Protein AF-A0A968IB87-F1 (afdb_monomer_lite)

Foldseek 3Di:
DVVLCVLLVHPVDPQQPAFSAADPVRDGHGPVNPPDDPVNVVVVVVVVPDVVVVCVVVVCVPVPCVVVVPPDDDDDPDDDADPPDQQAHDALQCVPPDPDDDDDDDDPPADDLADFDPDQDVCQQQNDDPLNSRPNPVLSSLLRGNQQTAGPPPRDGQWAAQPPVRDGRDGSSDPVSLVCRVPVDDPDDDPSVSVNVVVVVVVVVVVVVVVVPPPVPPVPPDPPPPPPPPDDDDDDPDPDDDDDDD

Radius of gyration: 28.08 Å; chains: 1; bounding box: 67×53×68 Å

pLDDT: mean 71.79, std 24.58, range [27.8, 96.94]

Sequence (246 aa):
MVVAYALAGTVIKDVYLHPIGQDKEGNDVFLKDIWASLDEVKEHLEAAFDAETYKKLYSEFAEDNPLWNSIPSTVGQVYEWDRDSTYIQEPPFFEDFSMETGSFSDIKGARALAIFGDSVTTDHISPAGPWLRYRGHLDKFSDNMFMGATNAWTGETGKGRNVLTGQTGQSIAQPWNLDVLIQTRLGFGDRNDQQVLLAQLVAHCLGAFRLHRGEDHLARRVPHLVGEYRHALPPLSLNYSPRVGR

Secondary structure (DSSP, 8-state):
-HHHHHHHT-SSS-TTTS-SEE-TTS-EE-HHHH---HHHHHHHHHHH--HHHHHHHHHSTTTS-HHHHTS----SSS----TT-SSB---GGGTT--SSPPPP----S---S--B-S---HHHHS--GGGGGGTB-HHHHHTTTTTTPBBTTT--BSEEE-TTT--EEEETT-HHHHHHHHHTTS---SSHHHHHHHHHHHHHHHHHHHHTT--TTSTTS-TTSSSSTTS---------------

Structure (mmCIF, N/CA/C/O backbone):
data_AF-A0A968IB87-F1
#
_entry.id   AF-A0A968IB87-F1
#
loop_
_atom_site.group_PDB
_atom_site.id
_atom_site.type_symbol
_atom_site.label_atom_id
_atom_site.label_alt_id
_atom_site.label_comp_id
_atom_site.label_asym_id
_atom_site.label_entity_id
_atom_site.label_seq_id
_atom_site.pdbx_PDB_ins_code
_atom_site.Cartn_x
_atom_site.Cartn_y
_atom_site.Cartn_z
_atom_site.occupancy
_atom_site.B_iso_or_equiv
_atom_site.auth_seq_id
_atom_site.auth_comp_id
_atom_site.auth_asym_id
_atom_site.auth_atom_id
_atom_site.pdbx_PDB_model_num
ATOM 1 N N . MET A 1 1 ? -16.137 4.107 14.798 1.00 90.75 1 MET A N 1
ATOM 2 C CA . MET A 1 1 ? -17.047 3.850 13.655 1.00 90.75 1 MET A CA 1
ATOM 3 C C . MET A 1 1 ? -16.936 2.452 13.056 1.00 90.75 1 MET A C 1
ATOM 5 O O . MET A 1 1 ? -17.984 1.869 12.823 1.00 90.75 1 MET A O 1
ATOM 9 N N . VAL A 1 2 ? -15.741 1.884 12.833 1.00 95.25 2 VAL A N 1
ATOM 10 C CA . VAL A 1 2 ? -15.588 0.528 12.246 1.00 95.25 2 VAL A CA 1
ATOM 11 C C . VAL A 1 2 ? -16.402 -0.535 12.997 1.00 95.25 2 VAL A C 1
ATOM 13 O O . VAL A 1 2 ? -17.218 -1.218 12.390 1.00 95.25 2 VAL A O 1
ATOM 16 N N . VAL A 1 3 ? -16.244 -0.615 14.323 1.00 94.44 3 VAL A N 1
ATOM 17 C CA . VAL A 1 3 ? -16.965 -1.589 15.164 1.00 94.44 3 VAL A CA 1
ATOM 18 C C . VAL A 1 3 ? -18.483 -1.406 15.077 1.00 94.44 3 VAL A C 1
ATOM 20 O O . VAL A 1 3 ? -19.202 -2.380 14.903 1.00 94.44 3 VAL A O 1
ATOM 23 N N . ALA A 1 4 ? -18.978 -0.166 15.120 1.00 93.69 4 ALA A N 1
ATOM 24 C CA . ALA A 1 4 ? -20.412 0.120 15.050 1.00 93.69 4 ALA A CA 1
ATOM 25 C C . ALA A 1 4 ? -21.053 -0.380 13.743 1.00 93.69 4 ALA A C 1
ATOM 27 O O . ALA A 1 4 ? -22.093 -1.031 13.778 1.00 93.69 4 ALA A O 1
ATOM 28 N N . TYR A 1 5 ? -20.417 -0.132 12.594 1.00 95.19 5 TYR A N 1
ATOM 29 C CA . TYR A 1 5 ? -20.922 -0.621 11.306 1.00 95.19 5 TYR A CA 1
ATOM 30 C C . TYR A 1 5 ? -20.736 -2.131 11.119 1.00 95.19 5 TYR A C 1
ATOM 32 O O . TYR A 1 5 ? -21.554 -2.762 10.454 1.00 95.19 5 TYR A O 1
ATOM 40 N N . ALA A 1 6 ? -19.709 -2.726 11.735 1.00 95.25 6 ALA A N 1
ATOM 41 C CA . ALA A 1 6 ? -19.554 -4.177 11.778 1.00 95.25 6 ALA A CA 1
ATOM 42 C C . ALA A 1 6 ? -20.687 -4.839 12.581 1.00 95.25 6 ALA A C 1
ATOM 44 O O . ALA A 1 6 ? -21.261 -5.820 12.119 1.00 95.25 6 ALA A O 1
ATOM 45 N N . LEU A 1 7 ? -21.059 -4.262 13.730 1.00 93.94 7 LEU A N 1
ATOM 46 C CA . LEU A 1 7 ? -22.203 -4.709 14.531 1.00 93.94 7 LEU A CA 1
ATOM 47 C C . LEU A 1 7 ? -23.531 -4.523 13.787 1.00 93.94 7 LEU A C 1
ATOM 49 O O . LEU A 1 7 ? -24.375 -5.410 13.817 1.00 93.94 7 LEU A O 1
ATOM 53 N N . ALA A 1 8 ? -23.698 -3.405 13.075 1.00 93.75 8 ALA A N 1
ATOM 54 C CA . ALA A 1 8 ? -24.881 -3.168 12.248 1.00 93.75 8 ALA A CA 1
ATOM 55 C C . ALA A 1 8 ? -24.979 -4.133 11.050 1.00 93.75 8 ALA A C 1
ATOM 57 O O . ALA A 1 8 ? -26.056 -4.278 10.472 1.00 93.75 8 ALA A O 1
ATOM 58 N N . GLY A 1 9 ? -23.860 -4.743 10.635 1.00 94.81 9 GLY A N 1
ATOM 59 C CA . GLY A 1 9 ? -23.774 -5.648 9.486 1.00 94.81 9 GLY A CA 1
ATOM 60 C C . GLY A 1 9 ? -23.973 -4.972 8.124 1.00 94.81 9 GLY A C 1
ATOM 61 O O . GLY A 1 9 ? -24.062 -5.648 7.102 1.00 94.81 9 GLY A O 1
ATOM 62 N N . THR A 1 10 ? -24.071 -3.642 8.084 1.00 93.88 10 THR A N 1
ATOM 63 C CA . THR A 1 10 ? -24.302 -2.868 6.862 1.00 93.88 10 THR A CA 1
ATOM 64 C C . THR A 1 10 ? -23.887 -1.416 7.051 1.00 93.88 10 THR A C 1
ATOM 66 O O . THR A 1 10 ? -24.057 -0.855 8.128 1.00 93.88 10 THR A O 1
ATOM 69 N N . VAL A 1 11 ? -23.392 -0.791 5.982 1.00 94.44 11 VAL A N 1
ATOM 70 C CA . VAL A 1 11 ? -23.059 0.645 5.932 1.00 94.44 11 VAL A CA 1
ATOM 71 C C . VAL A 1 11 ? -24.214 1.518 5.435 1.00 94.44 11 VAL A C 1
ATOM 73 O O . VAL A 1 11 ? -24.120 2.737 5.468 1.00 94.44 11 VAL A O 1
ATOM 76 N N . ILE A 1 12 ? -25.301 0.905 4.953 1.00 95.62 12 ILE A N 1
ATOM 77 C CA . ILE A 1 12 ? -26.467 1.621 4.403 1.00 95.62 12 ILE A CA 1
ATOM 78 C C . ILE A 1 12 ? -27.346 2.179 5.530 1.00 95.62 12 ILE A C 1
ATOM 80 O O . ILE A 1 12 ? -28.072 3.154 5.351 1.00 95.62 12 ILE A O 1
ATOM 84 N N . LYS A 1 13 ? -27.300 1.541 6.699 1.00 92.12 13 LYS A N 1
ATOM 85 C CA . LYS A 1 13 ? -28.117 1.898 7.852 1.00 92.12 13 LYS A CA 1
ATOM 86 C C . LYS A 1 13 ? -27.587 3.163 8.514 1.00 92.12 13 LYS A C 1
ATOM 88 O O . LYS A 1 13 ? -26.417 3.223 8.882 1.00 92.12 13 LYS A O 1
ATOM 93 N N . ASP A 1 14 ? -28.474 4.125 8.744 1.00 94.81 14 ASP A N 1
ATOM 94 C CA . ASP A 1 14 ? -28.167 5.260 9.609 1.00 94.81 14 ASP A CA 1
ATOM 95 C C . ASP A 1 14 ? -28.145 4.797 11.073 1.00 94.81 14 ASP A C 1
ATOM 97 O O . ASP A 1 14 ? -29.192 4.611 11.700 1.00 94.81 14 ASP A O 1
ATOM 101 N N . VAL A 1 15 ? -26.934 4.587 11.590 1.00 94.44 15 VAL A N 1
ATOM 102 C CA . VAL A 1 15 ? -26.660 4.116 12.956 1.00 94.44 15 VAL A CA 1
ATOM 103 C C . VAL A 1 15 ? -26.943 5.159 14.042 1.00 94.44 15 VAL A C 1
ATOM 105 O O . VAL A 1 15 ? -26.962 4.808 15.219 1.00 94.44 15 VAL A O 1
ATOM 108 N N . TYR A 1 16 ? -27.172 6.427 13.682 1.00 93.62 16 TYR A N 1
ATOM 109 C CA . TYR A 1 16 ? -27.580 7.455 14.644 1.00 93.62 16 TYR A CA 1
ATOM 110 C C . TYR A 1 16 ? -29.080 7.405 14.925 1.00 93.62 16 TYR A C 1
ATOM 112 O O . TYR A 1 16 ? -29.504 7.683 16.047 1.00 93.62 16 TYR A O 1
ATOM 120 N N . LEU A 1 17 ? -29.876 7.054 13.912 1.00 95.06 17 LEU A N 1
ATOM 121 C CA . LEU A 1 17 ? -31.337 7.058 13.993 1.00 95.06 17 LEU A CA 1
ATOM 122 C C . LEU A 1 17 ? -31.941 5.675 14.256 1.00 95.06 17 LEU A C 1
ATOM 124 O O . LEU A 1 17 ? -33.041 5.593 14.796 1.00 95.06 17 LEU A O 1
ATOM 128 N N . HIS A 1 18 ? -31.244 4.599 13.888 1.00 95.44 18 HIS A N 1
ATOM 129 C CA . HIS A 1 18 ? -31.758 3.232 13.990 1.00 95.44 18 HIS A CA 1
ATOM 130 C C . HIS A 1 18 ? -30.932 2.387 14.969 1.00 95.44 18 HIS A C 1
ATOM 132 O O . HIS A 1 18 ? -29.712 2.562 15.044 1.00 95.44 18 HIS A O 1
ATOM 138 N N . PRO A 1 19 ? -31.558 1.423 15.671 1.00 96.00 19 PRO A N 1
ATOM 139 C CA . PRO A 1 19 ? -30.852 0.563 16.615 1.00 96.00 19 PRO A CA 1
ATOM 140 C C . PRO A 1 19 ? -29.839 -0.310 15.883 1.00 96.00 19 PRO A C 1
ATOM 142 O O . PRO A 1 19 ? -30.155 -0.860 14.836 1.00 96.00 19 PRO A O 1
ATOM 145 N N . ILE A 1 20 ? -28.625 -0.453 16.400 1.00 95.50 20 ILE A N 1
ATOM 146 C CA . ILE A 1 20 ? -27.548 -1.250 15.795 1.00 95.50 20 ILE A CA 1
ATOM 147 C C . ILE A 1 20 ? -27.827 -2.747 15.948 1.00 95.50 20 ILE A C 1
ATOM 149 O O . ILE A 1 20 ? -27.540 -3.513 15.031 1.00 95.50 20 ILE A O 1
ATOM 153 N N . GLY A 1 21 ? -28.447 -3.145 17.055 1.00 93.94 21 GLY A N 1
ATOM 154 C CA . GLY A 1 21 ? -28.845 -4.517 17.339 1.00 93.94 21 GLY A CA 1
ATOM 155 C C . GLY A 1 21 ? -29.798 -4.570 18.526 1.00 93.94 21 GLY A C 1
ATOM 156 O O . GLY A 1 21 ? -30.303 -3.534 18.959 1.00 93.94 21 GLY A O 1
ATOM 157 N N . GLN A 1 22 ? -30.022 -5.773 19.043 1.00 95.88 22 GLN A N 1
ATOM 158 C CA . GLN A 1 22 ? -30.788 -5.992 20.266 1.00 95.88 22 GLN A CA 1
ATOM 159 C C . GLN A 1 22 ? -29.896 -6.600 21.344 1.00 95.88 22 GLN A C 1
ATOM 161 O O . GLN A 1 22 ? -28.957 -7.341 21.036 1.00 95.88 22 GLN A O 1
ATOM 166 N N . ASP A 1 23 ? -30.174 -6.266 22.600 1.00 94.75 23 ASP A N 1
ATOM 167 C CA . ASP A 1 23 ? -29.536 -6.913 23.740 1.00 94.75 23 ASP A CA 1
ATOM 168 C C . ASP A 1 23 ? -30.088 -8.337 23.966 1.00 94.75 23 ASP A C 1
ATOM 170 O O . ASP A 1 23 ? -30.887 -8.868 23.191 1.00 94.75 23 ASP A O 1
ATOM 174 N N . LYS A 1 24 ? -29.642 -8.991 25.043 1.00 95.56 24 LYS A N 1
ATOM 175 C CA . LYS A 1 24 ? -30.073 -10.359 25.383 1.00 95.56 24 LYS A CA 1
ATOM 176 C C . LYS A 1 24 ? -31.544 -10.456 25.796 1.00 95.56 24 LYS A C 1
ATOM 178 O O . LYS A 1 24 ? -32.085 -11.557 25.827 1.00 95.56 24 LYS A O 1
ATOM 183 N N . GLU A 1 25 ? -32.158 -9.336 26.147 1.00 95.50 25 GLU A N 1
ATOM 184 C CA . GLU A 1 25 ? -33.538 -9.228 26.615 1.00 95.50 25 GLU A CA 1
ATOM 185 C C . GLU A 1 25 ? -34.480 -8.797 25.477 1.00 95.50 25 GLU A C 1
ATOM 187 O O . GLU A 1 25 ? -35.699 -8.823 25.640 1.00 95.50 25 GLU A O 1
ATOM 192 N N . GLY A 1 26 ? -33.924 -8.483 24.301 1.00 95.56 26 GLY A N 1
ATOM 193 C CA . GLY A 1 26 ? -34.653 -8.064 23.108 1.00 95.56 26 GLY A CA 1
ATOM 194 C C . GLY A 1 26 ? -34.854 -6.553 23.007 1.00 95.56 26 GLY A C 1
ATOM 195 O O . GLY A 1 26 ? -35.595 -6.111 22.129 1.00 95.56 26 GLY A O 1
ATOM 196 N N . ASN A 1 27 ? -34.219 -5.754 23.871 1.00 96.62 27 ASN A N 1
ATOM 197 C CA . ASN A 1 27 ? -34.313 -4.300 23.797 1.00 96.62 27 ASN A CA 1
ATOM 198 C C . ASN A 1 27 ? -33.418 -3.762 22.680 1.00 96.62 27 ASN A C 1
ATOM 200 O O . ASN A 1 27 ? -32.297 -4.230 22.473 1.00 96.62 27 ASN A O 1
ATOM 204 N N . ASP A 1 28 ? -33.907 -2.739 21.987 1.00 96.94 28 ASP A N 1
ATOM 205 C CA . ASP A 1 28 ? -33.178 -2.051 20.928 1.00 96.94 28 ASP A CA 1
ATOM 206 C C . ASP A 1 28 ? -31.988 -1.256 21.493 1.00 96.94 28 ASP A C 1
ATOM 208 O O . ASP A 1 28 ? -32.157 -0.398 22.359 1.00 96.94 28 ASP A O 1
ATOM 212 N N . VAL A 1 29 ? -30.789 -1.507 20.959 1.00 96.38 29 VAL A N 1
ATOM 213 C CA . VAL A 1 29 ? -29.538 -0.835 21.347 1.00 96.38 29 VAL A CA 1
ATOM 214 C C . VAL A 1 29 ? -29.092 0.109 20.237 1.00 96.38 29 VAL A C 1
ATOM 216 O O . VAL A 1 29 ? -28.854 -0.315 19.105 1.00 96.38 29 VAL A O 1
ATOM 219 N N . PHE A 1 30 ? -28.928 1.389 20.550 1.00 96.75 30 PHE A N 1
ATOM 220 C CA . PHE A 1 30 ? -28.506 2.440 19.624 1.00 96.75 30 PHE A CA 1
ATOM 221 C C . PHE A 1 30 ? -27.018 2.767 19.773 1.00 96.75 30 PHE A C 1
ATOM 223 O O . PHE A 1 30 ? -26.387 2.454 20.779 1.00 96.75 30 PHE A O 1
ATOM 230 N N . LEU A 1 31 ? -26.446 3.471 18.784 1.00 96.44 31 LEU A N 1
ATOM 231 C CA . LEU A 1 31 ? -25.042 3.904 18.838 1.00 96.44 31 LEU A CA 1
ATOM 232 C C . LEU A 1 31 ? -24.724 4.681 20.114 1.00 96.44 31 LEU A C 1
ATOM 234 O O . LEU A 1 31 ? -23.712 4.421 20.752 1.00 96.44 31 LEU A O 1
ATOM 238 N N . LYS A 1 32 ? -25.602 5.615 20.486 1.00 94.44 32 LYS A N 1
ATOM 239 C CA . LYS A 1 32 ? -25.450 6.462 21.675 1.00 94.44 32 LYS A CA 1
ATOM 240 C C . LYS A 1 32 ? -25.371 5.665 22.982 1.00 94.44 32 LYS A C 1
ATOM 242 O O . LYS A 1 32 ? -24.791 6.167 23.932 1.00 94.44 32 LYS A O 1
ATOM 247 N N . ASP A 1 33 ? -25.934 4.456 23.018 1.00 94.44 33 ASP A N 1
ATOM 248 C CA . ASP A 1 33 ? -25.983 3.633 24.230 1.00 94.44 33 ASP A CA 1
ATOM 249 C C . ASP A 1 33 ? -24.646 2.915 24.477 1.00 94.44 33 ASP A C 1
ATOM 251 O O . ASP A 1 33 ? -24.355 2.510 25.595 1.00 94.44 33 ASP A O 1
ATOM 255 N N . ILE A 1 34 ? -23.820 2.766 23.433 1.00 93.38 34 ILE A N 1
ATOM 256 C CA . ILE A 1 34 ? -22.532 2.052 23.475 1.00 93.38 34 ILE A CA 1
ATOM 257 C C . ILE A 1 34 ? -21.338 2.936 23.096 1.00 93.38 34 ILE A C 1
ATOM 259 O O . ILE A 1 34 ? -20.203 2.462 23.021 1.00 93.38 34 ILE A O 1
ATOM 263 N N . TRP A 1 35 ? -21.579 4.208 22.781 1.00 95.25 35 TRP A N 1
ATOM 264 C CA . TRP A 1 35 ? -20.527 5.130 22.386 1.00 95.25 35 TRP A CA 1
ATOM 265 C C . TRP A 1 35 ? -19.878 5.738 23.621 1.00 95.25 35 TRP A C 1
ATOM 267 O O . TRP A 1 35 ? -20.471 6.594 24.274 1.00 95.25 35 TRP A O 1
ATOM 277 N N . ALA A 1 36 ? -18.646 5.320 23.903 1.00 93.75 36 ALA A N 1
ATOM 278 C CA . ALA A 1 36 ? -17.879 5.861 25.014 1.00 93.75 36 ALA A CA 1
ATOM 279 C C . ALA A 1 36 ? -17.711 7.383 24.883 1.00 93.75 36 ALA A C 1
ATOM 281 O O . ALA A 1 36 ? -17.369 7.916 23.818 1.00 93.75 36 ALA A O 1
ATOM 282 N N . SER A 1 37 ? -17.937 8.081 25.988 1.00 94.62 37 SER A N 1
ATOM 283 C CA . SER A 1 37 ? -17.642 9.501 26.119 1.00 94.62 37 SER A CA 1
ATOM 284 C C . SER A 1 37 ? -16.130 9.746 26.150 1.00 94.62 37 SER A C 1
ATOM 286 O O . SER A 1 37 ? -15.329 8.860 26.447 1.00 94.62 37 SER A O 1
ATOM 288 N N . LEU A 1 38 ? -15.713 10.982 25.861 1.00 94.25 38 LEU A N 1
ATOM 289 C CA . LEU A 1 38 ? -14.295 11.344 25.938 1.00 94.25 38 LEU A CA 1
ATOM 290 C C . LEU A 1 38 ? -13.729 11.212 27.356 1.00 94.25 38 LEU A C 1
ATOM 292 O O . LEU A 1 38 ? -12.535 10.969 27.494 1.00 94.25 38 LEU A O 1
ATOM 296 N N . ASP A 1 39 ? -14.554 11.385 28.386 1.00 94.44 39 ASP A N 1
ATOM 297 C CA . ASP A 1 39 ? -14.098 11.310 29.772 1.00 94.44 39 ASP A CA 1
ATOM 298 C C . ASP A 1 39 ? -13.937 9.854 30.230 1.00 94.44 39 ASP A C 1
ATOM 300 O O . ASP A 1 39 ? -12.894 9.533 30.791 1.00 94.44 39 ASP A O 1
ATOM 304 N N . GLU A 1 40 ? -14.852 8.949 29.855 1.00 92.62 40 GLU A N 1
ATOM 305 C CA . GLU A 1 40 ? -14.667 7.496 30.046 1.00 92.62 40 GLU A CA 1
ATOM 306 C C . GLU A 1 40 ? -13.411 6.992 29.320 1.00 92.62 40 GLU A C 1
ATOM 308 O O . GLU A 1 40 ? -12.630 6.214 29.867 1.00 92.62 40 GLU A O 1
ATOM 313 N N . VAL A 1 41 ? -13.166 7.469 28.090 1.00 94.00 41 VAL A N 1
ATOM 314 C CA . VAL A 1 41 ? -11.946 7.114 27.350 1.00 94.00 41 VAL A CA 1
ATOM 315 C C . VAL A 1 41 ? -10.698 7.588 28.095 1.00 94.00 41 VAL A C 1
ATOM 317 O O . VAL A 1 41 ? -9.747 6.820 28.197 1.00 94.00 41 VAL A O 1
ATOM 320 N N . LYS A 1 42 ? -10.678 8.820 28.620 1.00 91.00 42 LYS A N 1
ATOM 321 C CA . LYS A 1 42 ? -9.521 9.355 29.362 1.00 91.00 42 LYS A CA 1
ATOM 322 C C . LYS A 1 42 ? -9.263 8.600 30.660 1.00 91.00 42 LYS A C 1
ATOM 324 O O . LYS A 1 42 ? -8.112 8.276 30.926 1.00 91.00 42 LYS A O 1
ATOM 329 N N . GLU A 1 43 ? -10.309 8.308 31.429 1.00 91.12 43 GLU A N 1
ATOM 330 C CA . GLU A 1 43 ? -10.199 7.560 32.685 1.00 91.12 43 GLU A CA 1
ATOM 331 C C . GLU A 1 43 ? -9.542 6.192 32.452 1.00 91.12 43 GLU A C 1
ATOM 333 O O . GLU A 1 43 ? -8.621 5.797 33.165 1.00 91.12 43 GLU A O 1
ATOM 338 N N . HIS A 1 44 ? -9.940 5.494 31.387 1.00 90.75 44 HIS A N 1
ATOM 339 C CA . HIS A 1 44 ? -9.331 4.215 31.028 1.00 90.75 44 HIS A CA 1
ATOM 340 C C . HIS A 1 44 ? -7.949 4.344 30.378 1.00 90.75 44 HIS A C 1
ATOM 342 O O . HIS A 1 44 ? -7.143 3.417 30.468 1.00 90.75 44 HIS A O 1
ATOM 348 N N . LEU A 1 45 ? -7.648 5.475 29.739 1.00 89.06 45 LEU A N 1
ATOM 349 C CA . LEU A 1 45 ? -6.355 5.719 29.105 1.00 89.06 45 LEU A CA 1
ATOM 350 C C . LEU A 1 45 ? -5.221 5.799 30.138 1.00 89.06 45 LEU A C 1
ATOM 352 O O . LEU A 1 45 ? -4.136 5.279 29.888 1.00 89.06 45 LEU A O 1
ATOM 356 N N . GLU A 1 46 ? -5.473 6.390 31.309 1.00 82.94 46 GLU A N 1
ATOM 357 C CA . GLU A 1 46 ? -4.495 6.439 32.406 1.00 82.94 46 GLU A CA 1
ATOM 358 C C . GLU A 1 46 ? -4.122 5.035 32.899 1.00 82.94 46 GLU A C 1
ATOM 360 O O . GLU A 1 46 ? -2.947 4.752 33.125 1.00 82.94 46 GLU A O 1
ATOM 365 N N . ALA A 1 47 ? -5.098 4.125 32.976 1.00 81.75 47 ALA A N 1
ATOM 366 C CA . ALA A 1 47 ? -4.859 2.722 33.315 1.00 81.75 47 ALA A CA 1
ATOM 367 C C . ALA A 1 47 ? -4.152 1.935 32.193 1.00 81.75 47 ALA A C 1
ATOM 369 O O . ALA A 1 47 ? -3.542 0.900 32.459 1.00 81.75 47 ALA A O 1
ATOM 370 N N . ALA A 1 48 ? -4.232 2.403 30.944 1.00 83.69 48 ALA A N 1
ATOM 371 C CA . ALA A 1 48 ? -3.597 1.769 29.791 1.00 83.69 48 ALA A CA 1
ATOM 372 C C . ALA A 1 48 ? -2.137 2.214 29.572 1.00 83.69 48 ALA A C 1
ATOM 374 O O . ALA A 1 48 ? -1.384 1.516 28.890 1.00 83.69 48 ALA A O 1
ATOM 375 N N . PHE A 1 49 ? -1.711 3.347 30.141 1.00 83.75 49 PHE A N 1
ATOM 376 C CA . PHE A 1 49 ? -0.347 3.869 30.011 1.00 83.75 49 PHE A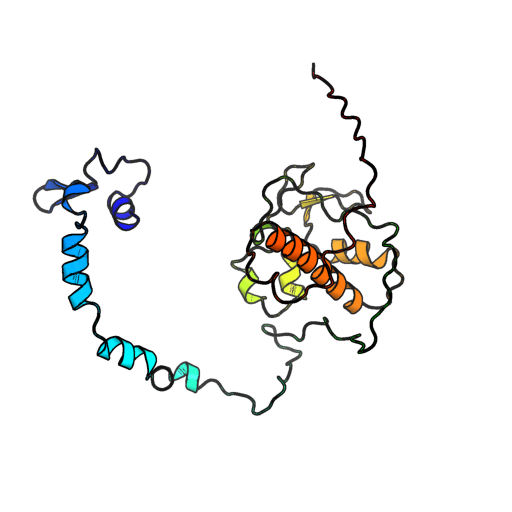 CA 1
ATOM 377 C C . PHE A 1 49 ? 0.581 3.400 31.137 1.00 83.75 49 PHE A C 1
ATOM 379 O O . PHE A 1 49 ? 1.108 4.195 31.915 1.00 83.75 49 PHE A O 1
ATOM 386 N N . ASP A 1 50 ? 0.840 2.096 31.190 1.00 87.06 50 ASP A N 1
ATOM 387 C CA . ASP A 1 50 ? 1.871 1.541 32.067 1.00 87.06 50 ASP A CA 1
ATOM 388 C C . ASP A 1 50 ? 3.259 1.612 31.412 1.00 87.06 50 ASP A C 1
ATOM 390 O O . ASP A 1 50 ? 3.580 0.853 30.494 1.00 87.06 50 ASP A O 1
ATOM 394 N N . ALA A 1 51 ? 4.106 2.520 31.899 1.00 89.19 51 ALA A N 1
ATOM 395 C CA . ALA A 1 51 ? 5.455 2.725 31.376 1.00 89.19 51 ALA A CA 1
ATOM 396 C C . ALA A 1 51 ? 6.328 1.457 31.430 1.00 89.19 51 ALA A C 1
ATOM 398 O O . ALA A 1 51 ? 7.186 1.280 30.562 1.00 89.19 51 ALA A O 1
ATOM 399 N N . GLU A 1 52 ? 6.122 0.576 32.413 1.00 89.00 52 GLU A N 1
ATOM 400 C CA . GLU A 1 52 ? 6.887 -0.670 32.527 1.00 89.00 52 GLU A CA 1
ATOM 401 C C . GLU A 1 52 ? 6.517 -1.662 31.418 1.00 89.00 52 GLU A C 1
ATOM 403 O O . GLU A 1 52 ? 7.408 -2.256 30.811 1.00 89.00 52 GLU A O 1
ATOM 408 N N . THR A 1 53 ? 5.236 -1.759 31.050 1.00 86.69 53 THR A N 1
ATOM 409 C CA . THR A 1 53 ? 4.782 -2.530 29.883 1.00 86.69 53 THR A CA 1
ATOM 410 C C . THR A 1 53 ? 5.448 -2.050 28.593 1.00 86.69 53 THR A C 1
ATOM 412 O O . THR A 1 53 ? 5.946 -2.870 27.820 1.00 86.69 53 THR A O 1
ATOM 415 N N . TYR A 1 54 ? 5.531 -0.734 28.364 1.00 87.81 54 TYR A N 1
ATOM 416 C CA . TYR A 1 54 ? 6.252 -0.203 27.201 1.00 87.81 54 TYR A CA 1
ATOM 417 C C . TYR A 1 54 ? 7.736 -0.561 27.251 1.00 87.81 54 TYR A C 1
ATOM 419 O O . TYR A 1 54 ? 8.267 -1.076 26.271 1.00 87.81 54 TYR A O 1
ATOM 427 N N . LYS A 1 55 ? 8.413 -0.330 28.384 1.00 88.75 55 LYS A N 1
ATOM 428 C CA . LYS A 1 55 ? 9.834 -0.681 28.516 1.00 88.75 55 LYS A CA 1
ATOM 429 C C . LYS A 1 55 ? 10.066 -2.147 28.186 1.00 88.75 55 LYS A C 1
ATOM 431 O O . LYS A 1 55 ? 10.903 -2.411 27.336 1.00 88.75 55 LYS A O 1
ATOM 436 N N . LYS A 1 56 ? 9.276 -3.055 28.765 1.00 86.50 56 LYS A N 1
ATOM 437 C CA . LYS A 1 56 ? 9.364 -4.494 28.511 1.00 86.50 56 LYS A CA 1
ATOM 438 C C . LYS A 1 56 ? 9.225 -4.830 27.022 1.00 86.50 56 LYS A C 1
ATOM 440 O O . LYS A 1 56 ? 10.104 -5.469 26.452 1.00 86.50 56 LYS A O 1
ATOM 445 N N . LEU A 1 57 ? 8.155 -4.352 26.378 1.00 84.62 57 LEU A N 1
ATOM 446 C CA . LEU A 1 57 ? 7.875 -4.640 24.964 1.00 84.62 57 LEU A CA 1
ATOM 447 C C . LEU A 1 57 ? 8.965 -4.117 24.013 1.00 84.62 57 LEU A C 1
ATOM 449 O O . LEU A 1 57 ? 9.168 -4.692 22.946 1.00 84.62 57 LEU A O 1
ATOM 453 N N . TYR A 1 58 ? 9.657 -3.036 24.382 1.00 83.38 58 TYR A N 1
ATOM 454 C CA . TYR A 1 58 ? 10.706 -2.432 23.558 1.00 83.38 58 TYR A CA 1
ATOM 455 C C . TYR A 1 58 ? 12.137 -2.839 23.959 1.00 83.38 58 TYR A C 1
ATOM 457 O O . TYR A 1 58 ? 13.045 -2.654 23.149 1.00 83.38 58 TYR A O 1
ATOM 465 N N . SER A 1 59 ? 12.368 -3.395 25.155 1.00 82.25 59 SER A N 1
ATOM 466 C CA . SER A 1 59 ? 13.695 -3.853 25.600 1.00 82.25 59 SER A CA 1
ATOM 467 C C . SER A 1 59 ? 14.020 -5.284 25.173 1.00 82.25 59 SER A C 1
ATOM 469 O O . SER A 1 59 ? 15.175 -5.575 24.881 1.00 82.25 59 SER A O 1
ATOM 471 N N . GLU A 1 60 ? 13.022 -6.169 25.108 1.00 68.88 60 GLU A N 1
ATOM 472 C CA . GLU A 1 60 ? 13.212 -7.620 24.908 1.00 68.88 60 GLU A CA 1
ATOM 473 C C . GLU A 1 60 ? 13.084 -8.061 23.432 1.00 68.88 60 GLU A C 1
ATOM 475 O O . GLU A 1 60 ? 13.028 -9.250 23.128 1.00 68.88 60 GLU A O 1
ATOM 480 N N . PHE A 1 61 ? 13.093 -7.119 22.477 1.00 66.62 61 PHE A N 1
ATOM 481 C CA . PHE A 1 61 ? 12.836 -7.396 21.051 1.00 66.62 61 PHE A CA 1
ATOM 482 C C . PHE A 1 61 ? 13.764 -8.460 20.438 1.00 66.62 61 PHE A C 1
ATOM 484 O O . PHE A 1 61 ? 13.353 -9.212 19.554 1.00 66.62 61 PHE A O 1
ATOM 491 N N . ALA A 1 62 ? 15.020 -8.513 20.891 1.00 63.97 62 ALA A N 1
ATOM 492 C CA . ALA A 1 62 ? 16.003 -9.465 20.390 1.00 63.97 62 ALA A CA 1
ATOM 493 C C . ALA A 1 62 ? 15.905 -10.841 21.061 1.00 63.97 62 ALA A C 1
ATOM 495 O O . ALA A 1 62 ? 16.285 -11.820 20.441 1.00 63.97 62 ALA A O 1
ATOM 496 N N . GLU A 1 63 ? 15.412 -10.958 22.294 1.00 68.94 63 GLU A N 1
ATOM 497 C CA . GLU A 1 63 ? 15.387 -12.242 23.016 1.00 68.94 63 GLU A CA 1
ATOM 498 C C . GLU A 1 63 ? 14.095 -13.028 22.736 1.00 68.94 63 GLU A C 1
ATOM 500 O O . GLU A 1 63 ? 14.129 -14.255 22.623 1.00 68.94 63 GLU A O 1
ATOM 505 N N . ASP A 1 64 ? 12.989 -12.325 22.477 1.00 70.69 64 ASP A N 1
ATOM 506 C CA . ASP A 1 64 ? 11.653 -12.910 22.295 1.00 70.69 64 ASP A CA 1
ATOM 507 C C . ASP A 1 64 ? 11.328 -13.373 20.861 1.00 70.69 64 ASP A C 1
ATOM 509 O O . ASP A 1 64 ? 10.198 -13.773 20.564 1.00 70.69 64 ASP A O 1
ATOM 513 N N . ASN A 1 65 ? 12.306 -13.367 19.947 1.00 82.00 65 ASN A N 1
ATOM 514 C CA . ASN A 1 65 ? 12.106 -13.825 18.569 1.00 82.00 65 ASN A CA 1
ATOM 515 C C . ASN A 1 65 ? 13.107 -14.917 18.143 1.00 82.00 65 ASN A C 1
ATOM 517 O O . ASN A 1 65 ? 14.008 -14.670 17.334 1.00 82.00 65 ASN A O 1
ATOM 521 N N . PRO A 1 66 ? 12.944 -16.160 18.639 1.00 84.81 66 PRO A N 1
ATOM 522 C CA . PRO A 1 66 ? 13.871 -17.253 18.354 1.00 84.81 66 PRO A CA 1
ATOM 523 C C . PRO A 1 66 ? 13.947 -17.599 16.863 1.00 84.81 66 PRO A C 1
ATOM 525 O O . PRO A 1 66 ? 15.010 -17.984 16.384 1.00 84.81 66 PRO A O 1
ATOM 528 N N . LEU A 1 67 ? 12.855 -17.417 16.109 1.00 87.56 67 LEU A N 1
ATOM 529 C CA . LEU A 1 67 ? 12.863 -17.622 14.660 1.00 87.56 67 LEU A CA 1
ATOM 530 C C . LEU A 1 67 ? 13.730 -16.580 13.954 1.00 87.56 67 LEU A C 1
ATOM 532 O O . LEU A 1 67 ? 14.563 -16.959 13.137 1.00 87.56 67 LEU A O 1
ATOM 536 N N . TRP A 1 68 ? 13.583 -15.298 14.294 1.00 85.12 68 TRP A N 1
ATOM 537 C CA . TRP A 1 68 ? 14.421 -14.230 13.746 1.00 85.12 68 TRP A CA 1
ATOM 538 C C . TRP A 1 68 ? 15.900 -14.435 14.079 1.00 85.12 68 TRP A C 1
ATOM 540 O O . TRP A 1 68 ? 16.747 -14.351 13.194 1.00 85.12 68 TRP A O 1
ATOM 550 N N . ASN A 1 69 ? 16.202 -14.800 15.327 1.00 83.88 69 ASN A N 1
ATOM 551 C CA . ASN A 1 69 ? 17.571 -15.058 15.782 1.00 83.88 69 ASN A CA 1
ATOM 552 C C . ASN A 1 69 ? 18.215 -16.282 15.124 1.00 83.88 69 ASN A C 1
ATOM 554 O O . ASN A 1 69 ? 19.437 -16.377 15.064 1.00 83.88 69 ASN A O 1
ATOM 558 N N . SER A 1 70 ? 17.401 -17.230 14.654 1.00 87.94 70 SER A N 1
ATOM 559 C CA . SER A 1 70 ? 17.877 -18.427 13.957 1.00 87.94 70 SER A CA 1
ATOM 560 C C . SER A 1 70 ? 18.199 -18.192 12.480 1.00 87.94 70 SER A C 1
ATOM 562 O O . SER A 1 70 ? 18.768 -19.081 11.846 1.00 87.94 70 SER A O 1
ATOM 564 N N . ILE A 1 71 ? 17.844 -17.027 11.918 1.00 86.06 71 ILE A N 1
ATOM 565 C CA . ILE A 1 71 ? 18.148 -16.703 10.522 1.00 86.06 71 ILE A CA 1
ATOM 566 C C . ILE A 1 71 ? 19.668 -16.529 10.395 1.00 86.06 71 ILE A C 1
ATOM 568 O O . ILE A 1 71 ? 20.229 -15.625 11.018 1.00 86.06 71 ILE A O 1
ATOM 572 N N . PRO A 1 72 ? 20.354 -17.367 9.597 1.00 84.88 72 PRO A N 1
ATOM 573 C CA . PRO A 1 72 ? 21.787 -17.230 9.400 1.00 84.88 72 PRO A CA 1
ATOM 574 C C . PRO A 1 72 ? 22.082 -15.899 8.705 1.00 84.88 72 PRO A C 1
ATOM 576 O O . PRO A 1 72 ? 21.456 -15.562 7.699 1.00 84.88 72 PRO A O 1
ATOM 579 N N . SER A 1 73 ? 23.039 -15.144 9.238 1.00 79.06 73 SER A N 1
ATOM 580 C CA . SER A 1 73 ? 23.515 -13.902 8.635 1.00 79.06 73 SER A CA 1
ATOM 581 C C . SER A 1 73 ? 24.902 -14.096 8.033 1.00 79.06 73 SER A C 1
ATOM 583 O O . SER A 1 73 ? 25.760 -14.784 8.590 1.00 79.06 73 SER A O 1
ATOM 585 N N . THR A 1 74 ? 25.130 -13.481 6.877 1.00 77.94 74 THR A N 1
ATOM 586 C CA . THR A 1 74 ? 26.461 -13.413 6.272 1.00 77.94 74 THR A CA 1
ATOM 587 C C . THR A 1 74 ? 27.277 -12.339 6.989 1.00 77.94 74 THR A C 1
ATOM 589 O O . THR A 1 74 ? 26.776 -11.251 7.276 1.00 77.94 74 THR A O 1
ATOM 592 N N . VAL A 1 75 ? 28.541 -12.632 7.296 1.00 76.81 75 VAL A N 1
ATOM 593 C CA . VAL A 1 75 ? 29.452 -11.675 7.936 1.00 76.81 75 VAL A CA 1
ATOM 594 C C . VAL A 1 75 ? 30.122 -10.841 6.845 1.00 76.81 75 VAL A C 1
ATOM 596 O O . VAL A 1 75 ? 30.859 -11.383 6.030 1.00 76.81 75 VAL A O 1
ATOM 599 N N . GLY A 1 76 ? 29.888 -9.528 6.816 1.00 81.19 76 GLY A N 1
ATOM 600 C CA . GLY A 1 76 ? 30.492 -8.650 5.811 1.00 81.19 76 GLY A CA 1
ATOM 601 C C . GLY A 1 76 ? 29.846 -7.269 5.743 1.00 81.19 76 GLY A C 1
ATOM 602 O O . GLY A 1 76 ? 28.773 -7.044 6.295 1.00 81.19 76 GLY A O 1
ATOM 603 N N . GLN A 1 77 ? 30.520 -6.328 5.077 1.00 85.06 77 GLN A N 1
ATOM 604 C CA . GLN A 1 77 ? 29.978 -4.987 4.799 1.00 85.06 77 GLN A CA 1
ATOM 605 C C . GLN A 1 77 ? 29.218 -4.916 3.468 1.00 85.06 77 GLN A C 1
ATOM 607 O O . GLN A 1 77 ? 28.473 -3.967 3.240 1.00 85.06 77 GLN A O 1
ATOM 612 N N . VAL A 1 78 ? 29.422 -5.904 2.594 1.00 86.94 78 VAL A N 1
ATOM 613 C CA . VAL A 1 78 ? 28.824 -5.986 1.259 1.00 86.94 78 VAL A CA 1
ATOM 614 C C . VAL A 1 78 ? 27.911 -7.204 1.223 1.00 86.94 78 VAL A C 1
ATOM 616 O O . VAL A 1 78 ? 28.275 -8.265 1.726 1.00 86.94 78 VAL A O 1
ATOM 619 N N . TYR A 1 79 ? 26.718 -7.032 0.658 1.00 86.62 79 TYR A N 1
ATOM 620 C CA . TYR A 1 79 ? 25.768 -8.120 0.466 1.00 86.62 79 TYR A CA 1
ATOM 621 C C . TYR A 1 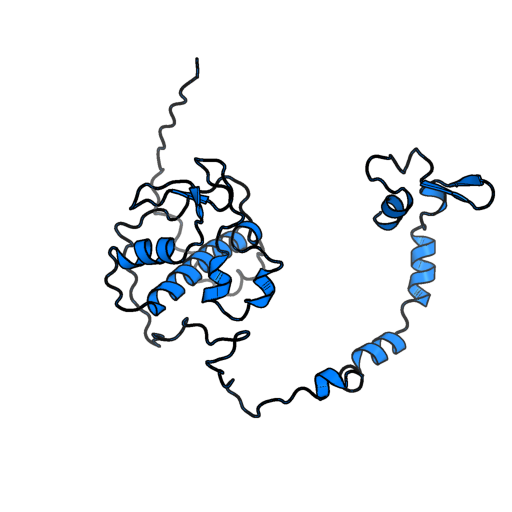79 ? 26.238 -9.029 -0.675 1.00 86.62 79 TYR A C 1
ATOM 623 O O . TYR A 1 79 ? 26.554 -8.548 -1.761 1.00 86.62 79 TYR A O 1
ATOM 631 N N . GLU A 1 80 ? 26.287 -10.336 -0.431 1.00 88.44 80 GLU A N 1
ATOM 632 C CA . GLU A 1 80 ? 26.615 -11.322 -1.461 1.00 88.44 80 GLU A CA 1
ATOM 633 C C . GLU A 1 80 ? 25.359 -11.646 -2.272 1.00 88.44 80 GLU A C 1
ATOM 635 O O . GLU A 1 80 ? 24.445 -12.316 -1.790 1.00 88.44 80 GLU A O 1
ATOM 640 N N . TRP A 1 81 ? 25.298 -11.144 -3.504 1.00 89.25 81 TRP A N 1
ATOM 641 C CA . TRP A 1 81 ? 24.177 -11.406 -4.398 1.00 89.25 81 TRP A CA 1
ATOM 642 C C . TRP A 1 81 ? 24.153 -12.869 -4.849 1.00 89.25 81 TRP A C 1
ATOM 644 O O . TRP A 1 81 ? 25.083 -13.354 -5.495 1.00 89.25 81 TRP A O 1
ATOM 654 N N . ASP A 1 82 ? 23.053 -13.558 -4.562 1.00 89.12 82 ASP A N 1
ATOM 655 C CA . ASP A 1 82 ? 22.758 -14.873 -5.125 1.00 89.12 82 ASP A CA 1
ATOM 656 C C . ASP A 1 82 ? 22.085 -14.709 -6.497 1.00 89.12 82 ASP A C 1
ATOM 658 O O . ASP A 1 82 ? 20.979 -14.179 -6.601 1.00 89.12 82 ASP A O 1
ATOM 662 N N . ARG A 1 83 ? 22.746 -15.179 -7.561 1.00 87.12 83 ARG A N 1
ATOM 663 C CA . ARG A 1 83 ? 22.233 -15.081 -8.938 1.00 87.12 83 ARG A CA 1
ATOM 664 C C . ARG A 1 83 ? 20.976 -15.916 -9.168 1.00 87.12 83 ARG A C 1
ATOM 666 O O . ARG A 1 83 ? 20.157 -15.536 -10.002 1.00 87.12 83 ARG A O 1
ATOM 673 N N . ASP A 1 84 ? 20.794 -16.999 -8.417 1.00 89.81 84 ASP A N 1
ATOM 674 C CA . ASP A 1 84 ? 19.633 -17.885 -8.536 1.00 89.81 84 ASP A CA 1
ATOM 675 C C . ASP A 1 84 ? 18.463 -17.432 -7.641 1.00 89.81 84 ASP A C 1
ATOM 677 O O . ASP A 1 84 ? 17.351 -17.968 -7.724 1.00 89.81 84 ASP A O 1
ATOM 681 N N . SER A 1 85 ? 18.673 -16.402 -6.813 1.00 88.50 85 SER A N 1
ATOM 682 C CA . SER A 1 85 ? 17.662 -15.867 -5.905 1.00 88.50 85 SER A CA 1
ATOM 683 C C . SER A 1 85 ? 16.440 -15.352 -6.661 1.00 88.50 85 SER A C 1
ATOM 685 O O . SER A 1 85 ? 16.480 -14.402 -7.442 1.00 88.50 85 SER A O 1
ATOM 687 N N . THR A 1 86 ? 15.275 -15.919 -6.367 1.00 86.00 86 THR A N 1
ATOM 688 C CA . THR A 1 86 ? 14.013 -15.416 -6.921 1.00 86.00 86 THR A CA 1
ATOM 689 C C . THR A 1 86 ? 13.412 -14.264 -6.111 1.00 86.00 86 THR A C 1
ATOM 691 O O . THR A 1 86 ? 12.334 -13.791 -6.473 1.00 86.00 86 THR A O 1
ATOM 694 N N . TYR A 1 87 ? 14.057 -13.843 -5.015 1.00 84.38 87 TYR A N 1
ATOM 695 C CA . TYR A 1 87 ? 13.504 -12.897 -4.036 1.00 84.38 87 TYR A CA 1
ATOM 696 C C . TYR A 1 87 ? 14.255 -11.559 -3.987 1.00 84.38 87 TYR A C 1
ATOM 698 O O . TYR A 1 87 ? 13.610 -10.514 -3.986 1.00 84.38 87 TYR A O 1
ATOM 706 N N . ILE A 1 88 ? 15.590 -11.592 -3.968 1.00 87.06 88 ILE A N 1
ATOM 707 C CA . ILE A 1 88 ? 16.490 -10.426 -3.963 1.00 87.06 88 ILE A CA 1
ATOM 708 C C . ILE A 1 88 ? 17.481 -10.580 -5.118 1.00 87.06 88 ILE A C 1
ATOM 710 O O . ILE A 1 88 ? 18.173 -11.590 -5.178 1.00 87.06 88 ILE A O 1
ATOM 714 N N . GLN A 1 89 ? 17.542 -9.598 -6.009 1.00 88.31 89 GLN A N 1
ATOM 715 C CA . GLN A 1 89 ? 18.452 -9.534 -7.153 1.00 88.31 89 GLN A CA 1
ATOM 716 C C . GLN A 1 89 ? 19.181 -8.191 -7.160 1.00 88.31 89 GLN A C 1
ATOM 718 O O . GLN A 1 89 ? 18.626 -7.185 -6.706 1.00 88.31 89 GLN A O 1
ATOM 723 N N . GLU A 1 90 ? 20.409 -8.184 -7.677 1.00 89.88 90 GLU A N 1
ATOM 724 C CA . GLU A 1 90 ? 21.177 -6.954 -7.859 1.00 89.88 90 GLU A CA 1
ATOM 725 C C . GLU A 1 90 ? 20.498 -6.092 -8.930 1.00 89.88 90 GLU A C 1
ATOM 727 O O . GLU A 1 90 ? 20.314 -6.558 -10.055 1.00 89.88 90 GLU A O 1
ATOM 732 N N . PRO A 1 91 ? 20.063 -4.862 -8.610 1.00 87.31 91 PRO A N 1
ATOM 733 C CA . PRO A 1 91 ? 19.452 -4.010 -9.612 1.00 87.31 91 PRO A CA 1
ATOM 734 C C . PRO A 1 91 ? 20.530 -3.389 -10.520 1.00 87.31 91 PRO A C 1
ATOM 736 O O . PRO A 1 91 ? 21.557 -2.931 -10.015 1.00 87.31 91 PRO A O 1
ATOM 739 N N . PRO A 1 92 ? 20.275 -3.242 -11.831 1.00 82.56 92 PRO A N 1
ATOM 740 C CA . PRO A 1 92 ? 21.285 -2.822 -12.809 1.00 82.56 92 PRO A CA 1
ATOM 741 C C . PRO A 1 92 ? 21.568 -1.307 -12.801 1.00 82.56 92 PRO A C 1
ATOM 743 O O . PRO A 1 92 ? 22.136 -0.761 -13.741 1.00 82.56 92 PRO A O 1
ATOM 746 N N . PHE A 1 93 ? 21.158 -0.579 -11.755 1.00 82.69 93 PHE A N 1
ATOM 747 C CA . PHE A 1 93 ? 21.197 0.889 -11.735 1.00 82.69 93 PHE A CA 1
ATOM 748 C C . PHE A 1 93 ? 22.606 1.486 -11.831 1.00 82.69 93 PHE A C 1
ATOM 750 O O . PHE A 1 93 ? 22.741 2.662 -12.165 1.00 82.69 93 PHE A O 1
ATOM 757 N N . PHE A 1 94 ? 23.632 0.704 -11.489 1.00 85.44 94 PHE A N 1
ATOM 758 C CA . PHE A 1 94 ? 25.010 1.172 -11.358 1.00 85.44 94 PHE A CA 1
ATOM 759 C C . PHE A 1 94 ? 26.005 0.455 -12.274 1.00 85.44 94 PHE A C 1
ATOM 761 O O . PHE A 1 94 ? 27.204 0.655 -12.105 1.00 85.44 94 PHE A O 1
ATOM 768 N N . GLU A 1 95 ? 25.546 -0.354 -13.232 1.00 80.19 95 GLU A N 1
ATOM 769 C CA . GLU A 1 95 ? 26.455 -1.125 -14.094 1.00 80.19 95 GLU A CA 1
ATOM 770 C C . GLU A 1 95 ? 27.420 -0.239 -14.900 1.00 80.19 95 GLU A C 1
ATOM 772 O O . GLU A 1 95 ? 28.604 -0.557 -14.993 1.00 80.19 95 GLU A O 1
ATOM 777 N N . ASP A 1 96 ? 26.953 0.931 -15.345 1.00 82.81 96 ASP A N 1
ATOM 778 C CA . ASP A 1 96 ? 27.746 1.935 -16.069 1.00 82.81 96 ASP A CA 1
ATOM 779 C C . ASP A 1 96 ? 27.957 3.224 -15.252 1.00 82.81 96 ASP A C 1
ATOM 781 O O . ASP A 1 96 ? 28.051 4.337 -15.782 1.00 82.81 96 ASP A O 1
ATOM 785 N N . PHE A 1 97 ? 28.004 3.108 -13.920 1.00 86.25 97 PHE A N 1
ATOM 786 C CA . PHE A 1 97 ? 28.181 4.270 -13.053 1.00 86.25 97 PHE A CA 1
ATOM 787 C C . PHE A 1 97 ? 29.578 4.891 -13.205 1.00 86.25 97 PHE A C 1
ATOM 789 O O . PHE A 1 97 ? 30.600 4.251 -12.954 1.00 86.25 97 PHE A O 1
ATOM 796 N N . SER A 1 98 ? 29.618 6.184 -13.537 1.00 86.75 98 SER A N 1
ATOM 797 C CA . SER A 1 98 ? 30.843 6.984 -13.595 1.00 86.75 98 SER A CA 1
ATOM 798 C C . SER A 1 98 ? 30.858 8.060 -12.511 1.00 86.75 98 SER A C 1
ATOM 800 O O . SER A 1 98 ? 29.836 8.667 -12.191 1.00 86.75 98 SER A O 1
ATOM 802 N N . MET A 1 99 ? 32.051 8.337 -11.975 1.00 91.38 99 MET A N 1
ATOM 803 C CA . MET A 1 99 ? 32.290 9.483 -11.087 1.00 91.38 99 MET A CA 1
ATOM 804 C C . MET A 1 99 ? 32.289 10.817 -11.843 1.00 91.38 99 MET A C 1
ATOM 806 O O . MET A 1 99 ? 32.141 11.876 -11.232 1.00 91.38 99 MET A O 1
ATOM 810 N N . GLU A 1 100 ? 32.468 10.773 -13.162 1.00 89.81 100 GLU A N 1
ATOM 811 C CA . GLU A 1 100 ? 32.330 11.932 -14.030 1.00 89.81 100 GLU A CA 1
ATOM 812 C C . GLU A 1 100 ? 30.863 12.091 -14.433 1.00 89.81 100 GLU A C 1
ATOM 814 O O . GLU A 1 100 ? 30.201 11.140 -14.851 1.00 89.81 100 GLU A O 1
ATOM 819 N N . THR A 1 101 ? 30.336 13.309 -14.316 1.00 85.56 101 THR A N 1
ATOM 820 C CA . THR A 1 101 ? 28.959 13.594 -14.723 1.00 85.56 101 THR A CA 1
ATOM 821 C C . THR A 1 101 ? 28.833 13.496 -16.239 1.00 85.56 101 THR A C 1
ATOM 823 O O . THR A 1 101 ? 29.550 14.191 -16.962 1.00 85.56 101 THR A O 1
ATOM 826 N N . GLY A 1 102 ? 27.884 12.694 -16.719 1.00 82.56 102 GLY A N 1
ATOM 827 C CA . GLY A 1 102 ? 27.538 12.650 -18.136 1.00 82.56 102 GLY A CA 1
ATOM 828 C C . GLY A 1 102 ? 26.988 13.984 -18.661 1.00 82.56 102 GLY A C 1
ATOM 829 O O . GLY A 1 102 ? 26.570 14.862 -17.903 1.00 82.56 102 GLY A O 1
ATOM 830 N N . SER A 1 103 ? 26.965 14.131 -19.985 1.00 84.81 103 SER A N 1
ATOM 831 C CA . SER A 1 103 ? 26.336 15.267 -20.663 1.00 84.81 103 SER A CA 1
ATOM 832 C C . SER A 1 103 ? 24.883 14.956 -21.025 1.00 84.81 103 SER A C 1
ATOM 834 O O . SER A 1 103 ? 24.592 13.872 -21.530 1.00 84.81 103 SER A O 1
ATOM 836 N N . PHE A 1 104 ? 23.980 15.920 -20.857 1.00 85.56 104 PHE A N 1
ATOM 837 C CA . PHE A 1 104 ? 22.593 15.781 -21.302 1.00 85.56 104 PHE A CA 1
ATOM 838 C C . PHE A 1 104 ? 22.474 16.056 -22.803 1.00 85.56 104 PHE A C 1
ATOM 840 O O . PHE A 1 104 ? 23.130 16.951 -23.336 1.00 85.56 104 PHE A O 1
ATOM 847 N N . SER A 1 105 ? 21.609 15.305 -23.482 1.00 88.06 105 SER A N 1
ATOM 848 C CA . SER A 1 105 ? 21.248 15.552 -24.876 1.00 88.06 105 SER A CA 1
ATOM 849 C C . SER A 1 105 ? 19.733 15.546 -25.042 1.00 88.06 105 SER A C 1
ATOM 851 O O . SER A 1 105 ? 19.006 14.942 -24.250 1.00 88.06 105 SER A O 1
ATOM 853 N N . ASP A 1 106 ? 19.253 16.246 -26.067 1.00 91.19 106 ASP A N 1
ATOM 854 C CA . ASP A 1 106 ? 17.832 16.271 -26.393 1.00 91.19 106 ASP A CA 1
ATOM 855 C C . ASP A 1 106 ? 17.324 14.866 -26.732 1.00 91.19 106 ASP A C 1
ATOM 857 O O . ASP A 1 106 ? 17.863 14.185 -27.610 1.00 91.19 106 ASP A O 1
ATOM 861 N N . ILE A 1 107 ? 16.197 14.481 -26.135 1.00 88.94 107 ILE A N 1
ATOM 862 C CA . ILE A 1 107 ? 15.473 13.273 -26.529 1.00 88.94 107 ILE A CA 1
ATOM 863 C C . ILE A 1 107 ? 14.725 13.564 -27.837 1.00 88.94 107 ILE A C 1
ATOM 865 O O . ILE A 1 107 ? 13.736 14.298 -27.860 1.00 88.94 107 ILE A O 1
ATOM 869 N N . LYS A 1 108 ? 15.183 12.976 -28.948 1.00 88.94 108 LYS A N 1
ATOM 870 C CA . LYS A 1 108 ? 14.586 13.161 -30.282 1.00 88.94 108 LYS A CA 1
ATOM 871 C C . LYS A 1 108 ? 13.897 11.887 -30.759 1.00 88.94 108 LYS A C 1
ATOM 873 O O . LYS A 1 108 ? 14.466 10.804 -30.716 1.00 88.94 108 LYS A O 1
ATOM 878 N N . GLY A 1 109 ? 12.671 12.024 -31.267 1.00 85.25 109 GLY A N 1
ATOM 879 C CA . GLY A 1 109 ? 11.918 10.909 -31.855 1.00 85.25 109 GLY A CA 1
ATOM 880 C C . GLY A 1 109 ? 11.296 9.930 -30.851 1.00 85.25 109 GLY A C 1
ATOM 881 O O . GLY A 1 109 ? 10.861 8.856 -31.267 1.00 85.25 109 GLY A O 1
ATOM 882 N N . ALA A 1 110 ? 11.224 10.289 -29.564 1.00 82.69 110 ALA A N 1
ATOM 883 C CA . ALA A 1 110 ? 10.496 9.504 -28.571 1.00 82.69 110 ALA A CA 1
ATOM 884 C C . ALA A 1 110 ? 9.003 9.420 -28.917 1.00 82.69 110 ALA A C 1
ATOM 886 O O . ALA A 1 110 ? 8.409 10.361 -29.451 1.00 82.69 110 ALA A O 1
ATOM 887 N N . ARG A 1 111 ? 8.389 8.281 -28.594 1.00 81.00 111 ARG A N 1
ATOM 888 C CA . ARG A 1 111 ? 6.945 8.072 -28.735 1.00 81.00 111 ARG A CA 1
ATOM 889 C C . ARG A 1 111 ? 6.336 7.921 -27.352 1.00 81.00 111 ARG A C 1
ATOM 891 O O . ARG A 1 111 ? 6.958 7.349 -26.462 1.00 81.00 111 ARG A O 1
ATOM 898 N N . ALA A 1 112 ? 5.112 8.412 -27.185 1.00 82.69 112 ALA A N 1
ATOM 899 C CA . ALA A 1 112 ? 4.369 8.178 -25.957 1.00 82.69 112 ALA A CA 1
ATOM 900 C C . ALA A 1 112 ? 4.130 6.668 -25.790 1.00 82.69 112 ALA A C 1
ATOM 902 O O . ALA A 1 112 ? 3.497 6.050 -26.647 1.00 82.69 112 ALA A O 1
ATOM 903 N N . LEU A 1 113 ? 4.643 6.094 -24.698 1.00 80.44 113 LEU A N 1
ATOM 904 C CA . LEU A 1 113 ? 4.402 4.697 -24.319 1.00 80.44 113 LEU A CA 1
ATOM 905 C C . LEU A 1 113 ? 2.919 4.475 -23.999 1.00 80.44 113 LEU A C 1
ATOM 907 O O . LEU A 1 113 ? 2.312 3.505 -24.446 1.00 80.44 113 LEU A O 1
ATOM 911 N N . ALA A 1 114 ? 2.328 5.406 -23.254 1.00 83.88 114 ALA A N 1
ATOM 912 C CA . ALA A 1 114 ? 0.918 5.405 -22.917 1.00 83.88 114 ALA A CA 1
ATOM 913 C C . ALA A 1 114 ? 0.425 6.833 -22.662 1.00 83.88 114 ALA A C 1
ATOM 915 O O . ALA A 1 114 ? 1.196 7.716 -22.286 1.00 83.88 114 ALA A O 1
ATOM 916 N N . ILE A 1 115 ? -0.872 7.046 -22.873 1.00 85.12 115 ILE A N 1
ATOM 917 C CA . ILE A 1 115 ? -1.578 8.268 -22.490 1.00 85.12 115 ILE A CA 1
ATOM 918 C C . ILE A 1 115 ? -2.741 7.828 -21.609 1.00 85.12 115 ILE A C 1
ATOM 920 O O . ILE A 1 115 ? -3.567 7.012 -22.032 1.00 85.12 115 ILE A O 1
ATOM 924 N N . PHE A 1 116 ? -2.780 8.343 -20.387 1.00 88.69 116 PHE A N 1
ATOM 925 C CA . PHE A 1 116 ? -3.762 7.969 -19.376 1.00 88.69 116 PHE A CA 1
ATOM 926 C C . PHE A 1 116 ? -4.762 9.093 -19.127 1.00 88.69 116 PHE A C 1
ATOM 928 O O . PHE A 1 116 ? -4.488 10.252 -19.439 1.00 88.69 116 PHE A O 1
ATOM 935 N N . GLY A 1 117 ? -5.932 8.720 -18.610 1.00 86.00 117 GLY A N 1
ATOM 936 C CA . GLY A 1 117 ? -6.909 9.680 -18.101 1.00 86.00 117 GLY A CA 1
ATOM 937 C C . GLY A 1 117 ? -6.484 10.294 -16.763 1.00 86.00 117 GLY A C 1
ATOM 938 O O . GLY A 1 117 ? -5.339 10.163 -16.327 1.00 86.00 117 GLY A O 1
ATOM 939 N N . ASP A 1 118 ? -7.433 10.943 -16.097 1.00 87.06 118 ASP A N 1
ATOM 940 C CA . ASP A 1 118 ? -7.193 11.594 -14.809 1.00 87.06 118 ASP A CA 1
ATOM 941 C C . ASP A 1 118 ? -7.033 10.588 -13.653 1.00 87.06 118 ASP A C 1
ATOM 943 O O . ASP A 1 118 ? -7.383 9.411 -13.752 1.00 87.06 118 ASP A O 1
ATOM 947 N N . SER A 1 119 ? -6.515 11.076 -12.520 1.00 89.19 119 SER A N 1
ATOM 948 C CA . SER A 1 119 ? -6.444 10.339 -11.245 1.00 89.19 119 SER A CA 1
ATOM 949 C C . SER A 1 119 ? -5.593 9.056 -11.260 1.00 89.19 119 SER A C 1
ATOM 951 O O . SER A 1 119 ? -5.869 8.097 -10.537 1.00 89.19 119 SER A O 1
ATOM 953 N N . VAL A 1 120 ? -4.501 9.043 -12.028 1.00 87.56 120 VAL A N 1
ATOM 954 C CA . VAL A 1 120 ? -3.486 7.979 -11.953 1.00 87.56 120 VAL A CA 1
ATOM 955 C C . VAL A 1 120 ? -2.726 8.069 -10.622 1.00 87.56 120 VAL A C 1
ATOM 957 O O . VAL A 1 120 ? -2.180 9.115 -10.278 1.00 87.56 120 VAL A O 1
ATOM 960 N N . THR A 1 121 ? -2.681 6.969 -9.870 1.00 88.56 121 THR A N 1
ATOM 961 C CA . THR A 1 121 ? -1.992 6.851 -8.577 1.00 88.56 121 THR A CA 1
ATOM 962 C C . THR A 1 121 ? -0.811 5.895 -8.709 1.00 88.56 121 THR A C 1
ATOM 964 O O . THR A 1 121 ? -0.667 5.201 -9.716 1.00 88.56 121 THR A O 1
ATOM 967 N N . THR A 1 122 ? 0.030 5.806 -7.681 1.00 87.25 122 THR A N 1
ATOM 968 C CA . THR A 1 122 ? 1.124 4.826 -7.642 1.00 87.25 122 THR A CA 1
ATOM 969 C C . THR A 1 122 ? 0.623 3.386 -7.721 1.00 87.25 122 THR A C 1
ATOM 971 O O . THR A 1 122 ? 1.263 2.584 -8.387 1.00 87.25 122 THR A O 1
ATOM 974 N N . ASP A 1 123 ? -0.545 3.074 -7.155 1.00 88.38 123 ASP A N 1
ATOM 975 C CA . ASP A 1 123 ? -1.167 1.748 -7.282 1.00 88.38 123 ASP A CA 1
ATOM 976 C C . ASP A 1 123 ? -1.672 1.461 -8.706 1.00 88.38 123 ASP A C 1
ATOM 978 O O . ASP A 1 123 ? -1.740 0.305 -9.116 1.00 88.38 123 ASP A O 1
ATOM 982 N N . HIS A 1 124 ? -1.989 2.496 -9.494 1.00 88.38 124 HIS A N 1
ATOM 983 C CA . HIS A 1 124 ? -2.284 2.339 -10.922 1.00 88.38 124 HIS A CA 1
ATOM 984 C C . HIS A 1 124 ? -1.008 2.095 -11.748 1.00 88.38 124 HIS A C 1
ATOM 986 O O . HIS A 1 124 ? -1.042 1.359 -12.737 1.00 88.38 124 HIS A O 1
ATOM 992 N N . ILE A 1 125 ? 0.111 2.707 -11.342 1.00 87.31 125 ILE A N 1
ATOM 993 C CA . ILE A 1 125 ? 1.417 2.593 -12.008 1.00 87.31 125 ILE A CA 1
ATOM 994 C C . ILE A 1 125 ? 2.102 1.268 -11.668 1.00 87.31 125 ILE A C 1
ATOM 996 O O . ILE A 1 125 ? 2.673 0.650 -12.554 1.00 87.31 125 ILE A O 1
ATOM 1000 N N . SER A 1 126 ? 2.052 0.819 -10.420 1.00 89.31 126 SER A N 1
ATOM 1001 C CA . SER A 1 126 ? 2.618 -0.455 -9.983 1.00 89.31 126 SER A CA 1
ATOM 1002 C C . SER A 1 126 ? 1.724 -1.033 -8.884 1.00 89.31 126 SER A C 1
ATOM 1004 O O . SER A 1 126 ? 1.866 -0.675 -7.712 1.00 89.31 126 SER A O 1
ATOM 1006 N N . PRO A 1 127 ? 0.749 -1.882 -9.253 1.00 88.19 127 PRO A N 1
ATOM 1007 C CA . PRO A 1 127 ? -0.191 -2.441 -8.294 1.00 88.19 127 PRO A CA 1
ATOM 1008 C C . PRO A 1 127 ? 0.507 -3.273 -7.213 1.00 88.19 127 PRO A C 1
ATOM 1010 O O . PRO A 1 127 ? 1.335 -4.139 -7.511 1.00 88.19 127 PRO A O 1
ATOM 1013 N N . ALA A 1 128 ? 0.112 -3.066 -5.955 1.00 86.69 128 ALA A N 1
ATOM 1014 C CA . ALA A 1 128 ? 0.524 -3.912 -4.839 1.00 86.69 128 ALA A CA 1
ATOM 1015 C C . ALA A 1 128 ? -0.175 -5.297 -4.871 1.00 86.69 128 ALA A C 1
ATOM 1017 O O . ALA A 1 128 ? -0.724 -5.739 -5.882 1.00 86.69 128 ALA A O 1
ATOM 1018 N N . GLY A 1 129 ? -0.154 -6.024 -3.749 1.00 90.44 129 GLY A N 1
ATOM 1019 C CA . GLY A 1 129 ? -0.804 -7.332 -3.625 1.00 90.44 129 GLY A CA 1
ATOM 1020 C C . GLY A 1 129 ? 0.094 -8.477 -4.117 1.00 90.44 129 GLY A C 1
ATOM 1021 O O . GLY A 1 129 ? 1.204 -8.610 -3.596 1.00 90.44 129 GLY A O 1
ATOM 1022 N N . PRO A 1 130 ? -0.330 -9.312 -5.092 1.00 89.12 130 PRO A N 1
ATOM 1023 C CA . PRO A 1 130 ? 0.453 -10.465 -5.556 1.00 89.12 130 PRO A CA 1
ATOM 1024 C C . PRO A 1 130 ? 1.875 -10.114 -6.009 1.00 89.12 130 PRO A C 1
ATOM 1026 O O . PRO A 1 130 ? 2.778 -10.937 -5.888 1.00 89.12 130 PRO A O 1
ATOM 1029 N N . TRP A 1 131 ? 2.085 -8.887 -6.490 1.00 86.81 131 TRP A N 1
ATOM 1030 C CA . TRP A 1 131 ? 3.375 -8.389 -6.964 1.00 86.81 131 TRP A CA 1
ATOM 1031 C C . TRP A 1 131 ? 4.385 -8.120 -5.846 1.00 86.81 131 TRP A C 1
ATOM 1033 O O . TRP A 1 131 ? 5.585 -8.145 -6.102 1.00 86.81 131 TRP A O 1
ATOM 1043 N N . LEU A 1 132 ? 3.947 -7.966 -4.588 1.00 87.50 132 LEU A N 1
ATOM 1044 C CA . LEU A 1 132 ? 4.849 -7.745 -3.446 1.00 87.50 132 LEU A CA 1
ATOM 1045 C C . LEU A 1 132 ? 5.838 -8.899 -3.227 1.00 87.50 132 LEU A C 1
ATOM 1047 O O . LEU A 1 132 ? 6.859 -8.702 -2.565 1.00 87.50 132 LEU A O 1
ATOM 1051 N N . ARG A 1 133 ? 5.564 -10.084 -3.790 1.00 87.75 133 ARG A N 1
ATOM 1052 C CA . ARG A 1 133 ? 6.488 -11.230 -3.793 1.00 87.75 133 ARG A CA 1
ATOM 1053 C C . ARG A 1 133 ? 7.720 -11.025 -4.683 1.00 87.75 133 ARG A C 1
ATOM 1055 O O . ARG A 1 133 ? 8.706 -11.718 -4.486 1.00 87.75 133 ARG A O 1
ATOM 1062 N N . TYR A 1 134 ? 7.664 -10.084 -5.628 1.00 85.75 134 TYR A N 1
ATOM 1063 C CA . TYR A 1 134 ? 8.746 -9.765 -6.566 1.00 85.75 134 TYR A CA 1
ATOM 1064 C C . TYR A 1 134 ? 9.429 -8.428 -6.266 1.00 85.75 134 TYR A C 1
ATOM 1066 O O . TYR A 1 134 ? 10.231 -7.968 -7.063 1.00 85.75 134 TYR A O 1
ATOM 1074 N N . ARG A 1 135 ? 9.145 -7.787 -5.126 1.00 84.00 135 ARG A N 1
ATOM 1075 C CA . ARG A 1 135 ? 9.658 -6.439 -4.816 1.00 84.00 135 ARG A CA 1
ATOM 1076 C C . ARG A 1 135 ? 11.189 -6.317 -4.768 1.00 84.00 135 ARG A C 1
ATOM 1078 O O . ARG A 1 135 ? 11.696 -5.210 -4.870 1.00 84.00 135 ARG A O 1
ATOM 1085 N N . GLY A 1 136 ? 11.911 -7.426 -4.595 1.00 83.62 136 GLY A N 1
ATOM 1086 C CA . GLY A 1 136 ? 13.374 -7.467 -4.692 1.00 83.62 136 GLY A CA 1
ATOM 1087 C C . GLY A 1 136 ? 13.896 -7.921 -6.060 1.00 83.62 136 GLY A C 1
ATOM 1088 O O . GLY A 1 136 ? 15.084 -8.179 -6.186 1.00 83.62 136 GLY A O 1
ATOM 1089 N N . HIS A 1 137 ? 13.035 -8.037 -7.075 1.00 84.88 137 HIS A N 1
ATOM 1090 C CA . HIS A 1 137 ? 13.383 -8.465 -8.428 1.00 84.88 137 HIS A CA 1
ATOM 1091 C C . HIS A 1 137 ? 12.781 -7.501 -9.454 1.00 84.88 137 HIS A C 1
ATOM 1093 O O . HIS A 1 137 ? 11.645 -7.674 -9.898 1.00 84.88 137 HIS A O 1
ATOM 1099 N N . LEU A 1 138 ? 13.560 -6.493 -9.850 1.00 82.88 138 LEU A N 1
ATOM 1100 C CA . LEU A 1 138 ? 13.071 -5.355 -10.631 1.00 82.88 138 LEU A CA 1
ATOM 1101 C C . LEU A 1 138 ? 12.419 -5.757 -11.961 1.00 82.88 138 LEU A C 1
ATOM 1103 O O . LEU A 1 138 ? 11.323 -5.284 -12.245 1.00 82.88 138 LEU A O 1
ATOM 1107 N N . ASP A 1 139 ? 13.017 -6.680 -12.718 1.00 79.94 139 ASP A N 1
ATOM 1108 C CA . ASP A 1 139 ? 12.457 -7.131 -14.003 1.00 79.94 139 ASP A CA 1
ATOM 1109 C C . ASP A 1 139 ? 11.054 -7.732 -13.847 1.00 79.94 139 ASP A C 1
ATOM 1111 O O . ASP A 1 139 ? 10.104 -7.305 -14.496 1.00 79.94 139 ASP A O 1
ATOM 1115 N N . LYS A 1 140 ? 10.896 -8.674 -12.908 1.00 82.69 140 LYS A N 1
ATOM 1116 C CA . LYS A 1 140 ? 9.613 -9.337 -12.625 1.00 82.69 140 LYS A CA 1
ATOM 1117 C C . LYS A 1 140 ? 8.603 -8.399 -11.982 1.00 82.69 140 LYS A C 1
ATOM 1119 O O . LYS A 1 140 ? 7.401 -8.588 -12.135 1.00 82.69 140 LYS A O 1
ATOM 1124 N N . PHE A 1 141 ? 9.070 -7.424 -11.207 1.00 82.12 141 PHE A N 1
ATOM 1125 C CA . PHE A 1 141 ? 8.193 -6.418 -10.624 1.00 82.12 141 PHE A CA 1
ATOM 1126 C C . PHE A 1 141 ? 7.686 -5.447 -11.696 1.00 82.12 141 PHE A C 1
ATOM 1128 O O . PHE A 1 141 ? 6.524 -5.059 -11.659 1.00 82.12 141 PHE A O 1
ATOM 1135 N N . SER A 1 142 ? 8.518 -5.126 -12.690 1.00 84.88 142 SER A N 1
ATOM 1136 C CA . SER A 1 142 ? 8.188 -4.218 -13.795 1.00 84.88 142 SER A CA 1
ATOM 1137 C C . SER A 1 142 ? 7.152 -4.789 -14.770 1.00 84.88 142 SER A C 1
ATOM 1139 O O . SER A 1 142 ? 6.457 -4.014 -15.427 1.00 84.88 142 SER A O 1
ATOM 1141 N N . ASP A 1 143 ? 6.943 -6.111 -14.788 1.00 86.75 143 ASP A N 1
ATOM 1142 C CA . ASP A 1 143 ? 5.844 -6.768 -15.520 1.00 86.75 143 ASP A CA 1
ATOM 1143 C C . ASP A 1 143 ? 4.442 -6.310 -15.065 1.00 86.75 143 ASP A C 1
ATOM 1145 O O . ASP A 1 143 ? 3.438 -6.643 -15.701 1.00 86.75 143 ASP A O 1
ATOM 1149 N N . ASN A 1 144 ? 4.346 -5.549 -13.966 1.00 87.25 144 ASN A N 1
ATOM 1150 C CA . ASN A 1 144 ? 3.096 -4.967 -13.484 1.00 87.25 144 ASN A CA 1
ATOM 1151 C C . ASN A 1 144 ? 2.870 -3.502 -13.881 1.00 87.25 144 ASN A C 1
ATOM 1153 O O . ASN A 1 144 ? 1.839 -2.917 -13.525 1.00 87.25 144 ASN A O 1
ATOM 1157 N N . MET A 1 145 ? 3.819 -2.902 -14.602 1.00 89.19 145 MET A N 1
ATOM 1158 C CA . MET A 1 145 ? 3.836 -1.466 -14.826 1.00 89.19 145 MET A CA 1
ATOM 1159 C C . MET A 1 145 ? 2.612 -1.002 -15.633 1.00 89.19 145 MET A C 1
ATOM 1161 O O . MET A 1 145 ? 2.297 -1.516 -16.703 1.00 89.19 145 MET A O 1
ATOM 1165 N N . PHE A 1 146 ? 1.915 0.006 -15.116 1.00 89.94 146 PHE A N 1
ATOM 1166 C CA . PHE A 1 146 ? 0.690 0.599 -15.657 1.00 89.94 146 PHE A CA 1
ATOM 1167 C C . PHE A 1 146 ? -0.505 -0.354 -15.797 1.00 89.94 146 PHE A C 1
ATOM 1169 O O . PHE A 1 146 ? -1.494 0.006 -16.437 1.00 89.94 146 PHE A O 1
ATOM 1176 N N . MET A 1 147 ? -0.479 -1.542 -15.180 1.00 89.62 147 MET A N 1
ATOM 1177 C CA . MET A 1 147 ? -1.598 -2.491 -15.252 1.00 89.62 147 MET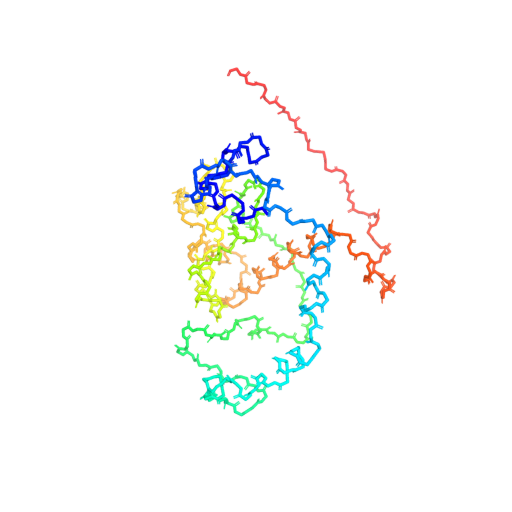 A CA 1
ATOM 1178 C C . MET A 1 147 ? -2.910 -1.936 -14.686 1.00 89.62 147 MET A C 1
ATOM 1180 O O . MET A 1 147 ? -3.975 -2.373 -15.113 1.00 89.62 147 MET A O 1
ATOM 1184 N N . GLY A 1 148 ? -2.846 -1.003 -13.733 1.00 89.06 148 GLY A N 1
ATOM 1185 C CA . GLY A 1 148 ? -4.021 -0.370 -13.134 1.00 89.06 148 GLY A CA 1
ATOM 1186 C C . GLY A 1 148 ? -4.399 0.969 -13.768 1.00 89.06 148 GLY A C 1
ATOM 1187 O O . GLY A 1 148 ? -5.400 1.560 -13.376 1.00 89.06 148 GLY A O 1
ATOM 1188 N N . ALA A 1 149 ? -3.621 1.471 -14.729 1.00 88.75 149 ALA A N 1
ATOM 1189 C CA . ALA A 1 149 ? -3.863 2.771 -15.341 1.00 88.75 149 ALA A CA 1
ATOM 1190 C C . ALA A 1 149 ? -4.844 2.665 -16.519 1.00 88.75 149 ALA A C 1
ATOM 1192 O O . ALA A 1 149 ? -4.762 1.753 -17.346 1.00 88.75 149 ALA A O 1
ATOM 1193 N N . THR A 1 150 ? -5.777 3.615 -16.605 1.00 89.62 150 THR A N 1
ATOM 1194 C CA . THR A 1 150 ? -6.812 3.644 -17.648 1.00 89.62 150 THR A CA 1
ATOM 1195 C C . THR A 1 150 ? -6.344 4.426 -18.864 1.00 89.62 150 THR A C 1
ATOM 1197 O O . THR A 1 150 ? -5.977 5.599 -18.768 1.00 89.62 150 THR A O 1
ATOM 1200 N N . ASN A 1 151 ? -6.387 3.782 -20.027 1.00 89.25 151 ASN A N 1
ATOM 1201 C CA . ASN A 1 151 ? -6.031 4.383 -21.302 1.00 89.25 151 ASN A CA 1
ATOM 1202 C C . ASN A 1 151 ? -6.998 5.518 -21.681 1.00 89.25 151 ASN A C 1
ATOM 1204 O O . ASN A 1 151 ? -8.207 5.302 -21.762 1.00 89.25 151 ASN A O 1
ATOM 1208 N N . ALA A 1 152 ? -6.464 6.704 -21.983 1.00 85.56 152 ALA A N 1
ATOM 1209 C CA . ALA A 1 152 ? -7.259 7.907 -22.256 1.00 85.56 152 ALA A CA 1
ATOM 1210 C C . ALA A 1 152 ? -8.157 7.807 -23.502 1.00 85.56 152 ALA A C 1
ATOM 1212 O O . ALA A 1 152 ? -9.151 8.519 -23.602 1.00 85.56 152 ALA A O 1
ATOM 1213 N N . TRP A 1 153 ? -7.798 6.956 -24.467 1.00 82.75 153 TRP A N 1
ATOM 1214 C CA . TRP A 1 153 ? -8.502 6.845 -25.749 1.00 82.75 153 TRP A CA 1
ATOM 1215 C C . TRP A 1 153 ? -9.518 5.711 -25.787 1.00 82.75 153 TRP A C 1
ATOM 1217 O O . TRP A 1 153 ? -10.558 5.838 -26.426 1.00 82.75 153 TRP A O 1
ATOM 1227 N N . THR A 1 154 ? -9.190 4.583 -25.161 1.00 84.06 154 THR A N 1
ATOM 1228 C CA . THR A 1 154 ? -10.015 3.364 -25.214 1.00 84.06 154 THR A CA 1
ATOM 1229 C C . THR A 1 154 ? -10.851 3.160 -23.957 1.00 84.06 154 THR A C 1
ATOM 1231 O O . THR A 1 154 ? -11.828 2.420 -24.002 1.00 84.06 154 THR A O 1
ATOM 1234 N N . GLY A 1 155 ? -10.480 3.789 -22.836 1.00 86.19 155 GLY A N 1
ATOM 1235 C CA . GLY A 1 155 ? -11.091 3.542 -21.530 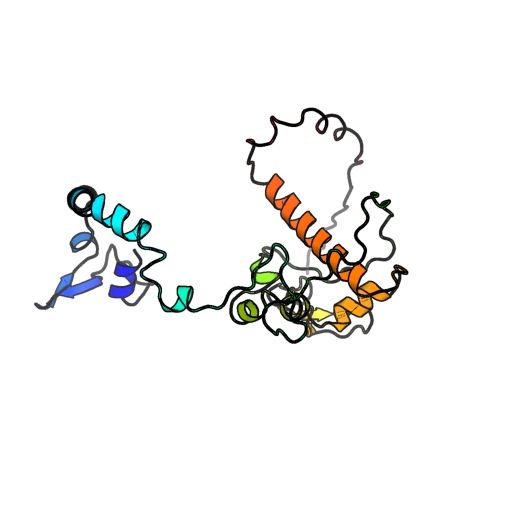1.00 86.19 155 GLY A CA 1
ATOM 1236 C C . GLY A 1 155 ? -10.733 2.182 -20.922 1.00 86.19 155 GLY A C 1
ATOM 1237 O O . GLY A 1 155 ? -11.199 1.870 -19.830 1.00 86.19 155 GLY A O 1
ATOM 1238 N N . GLU A 1 156 ? -9.908 1.367 -21.589 1.00 89.06 156 GLU A N 1
ATOM 1239 C CA . GLU A 1 156 ? -9.464 0.081 -21.056 1.00 89.06 156 GLU A CA 1
ATOM 1240 C C . GLU A 1 156 ? -8.337 0.265 -20.027 1.00 89.06 156 GLU A C 1
ATOM 1242 O O . GLU A 1 156 ? -7.389 1.029 -20.234 1.00 89.06 156 GLU A O 1
ATOM 1247 N N . THR A 1 157 ? -8.415 -0.474 -18.922 1.00 90.69 157 THR A N 1
ATOM 1248 C CA . THR A 1 157 ? -7.385 -0.496 -17.875 1.00 90.69 157 THR A CA 1
ATOM 1249 C C . THR A 1 157 ? -6.260 -1.468 -18.229 1.00 90.69 157 THR A C 1
ATOM 1251 O O . THR A 1 157 ? -6.514 -2.596 -18.656 1.00 90.69 157 THR A O 1
ATOM 1254 N N . GLY A 1 158 ? -5.008 -1.026 -18.078 1.00 87.88 158 GLY A N 1
ATOM 1255 C CA . GLY A 1 158 ? -3.808 -1.845 -18.285 1.00 87.88 158 GLY A CA 1
ATOM 1256 C C . GLY A 1 158 ? -3.522 -2.226 -19.737 1.00 87.88 158 GLY A C 1
ATOM 1257 O O . GLY A 1 158 ? -2.565 -2.958 -20.004 1.00 87.88 158 GLY A O 1
ATOM 1258 N N . LYS A 1 159 ? -4.332 -1.739 -20.683 1.00 88.31 159 LYS A N 1
ATOM 1259 C CA . LYS A 1 159 ? -4.226 -2.052 -22.105 1.00 88.31 159 LYS A CA 1
ATOM 1260 C C . LYS A 1 159 ? -3.956 -0.815 -22.942 1.00 88.31 159 LYS A C 1
ATOM 1262 O O . LYS A 1 159 ? -4.375 0.295 -22.625 1.00 88.31 159 LYS A O 1
ATOM 1267 N N . GLY A 1 160 ? -3.266 -1.019 -24.052 1.00 85.56 160 GLY A N 1
ATOM 1268 C CA . GLY A 1 160 ? -2.912 0.038 -24.975 1.00 85.56 160 GLY A CA 1
ATOM 1269 C C . GLY A 1 160 ? -2.921 -0.413 -26.422 1.00 85.56 160 GLY A C 1
ATOM 1270 O O . GLY A 1 160 ? -3.294 -1.536 -26.779 1.00 85.56 160 GLY A O 1
ATOM 1271 N N . ARG A 1 161 ? -2.497 0.519 -27.268 1.00 81.38 161 ARG A N 1
ATOM 1272 C CA . ARG A 1 161 ? -2.207 0.267 -28.669 1.00 81.38 161 ARG A CA 1
ATOM 1273 C C . ARG A 1 161 ? -0.701 0.258 -28.846 1.00 81.38 161 ARG A C 1
ATOM 1275 O O . ARG A 1 161 ? -0.046 1.250 -28.539 1.00 81.38 161 ARG A O 1
ATOM 1282 N N . ASN A 1 162 ? -0.167 -0.824 -29.392 1.00 81.06 162 ASN A N 1
ATOM 1283 C CA . ASN A 1 162 ? 1.226 -0.862 -29.795 1.00 81.06 162 ASN A CA 1
ATOM 1284 C C . ASN A 1 162 ? 1.417 0.107 -30.975 1.00 81.06 162 ASN A C 1
ATOM 1286 O O . ASN A 1 162 ? 0.821 -0.052 -32.043 1.00 81.06 162 ASN A O 1
ATOM 1290 N N . VAL A 1 163 ? 2.240 1.137 -30.776 1.00 75.25 163 VAL A N 1
ATOM 1291 C CA . VAL A 1 163 ? 2.461 2.224 -31.749 1.00 75.25 163 VAL A CA 1
ATOM 1292 C C . VAL A 1 163 ? 3.279 1.805 -32.977 1.00 75.25 163 VAL A C 1
ATOM 1294 O O . VAL A 1 163 ? 3.478 2.612 -33.884 1.00 75.25 163 VAL A O 1
ATOM 1297 N N . LEU A 1 164 ? 3.776 0.569 -33.014 1.00 79.50 164 LEU A N 1
ATOM 1298 C CA . LEU A 1 164 ? 4.602 0.028 -34.094 1.00 79.50 164 LEU A CA 1
ATOM 1299 C C . LEU A 1 164 ? 3.858 -1.014 -34.921 1.00 79.50 164 LEU A C 1
ATOM 1301 O O . LEU A 1 164 ? 3.898 -0.955 -36.144 1.00 79.50 164 LEU A O 1
ATOM 1305 N N . THR A 1 165 ? 3.140 -1.926 -34.269 1.00 82.38 165 THR A N 1
ATOM 1306 C CA . THR A 1 165 ? 2.332 -2.950 -34.948 1.00 82.38 165 THR A CA 1
ATOM 1307 C C . THR A 1 165 ? 0.902 -2.483 -35.212 1.00 82.38 165 THR A C 1
ATOM 1309 O O . THR A 1 165 ? 0.190 -3.076 -36.017 1.00 82.38 165 THR A O 1
ATOM 1312 N N . GLY A 1 166 ? 0.456 -1.431 -34.521 1.00 80.44 166 GLY A N 1
ATOM 1313 C CA . GLY A 1 166 ? -0.908 -0.919 -34.586 1.00 80.44 166 GLY A CA 1
ATOM 1314 C C . GLY A 1 166 ? -1.935 -1.755 -33.819 1.00 80.44 166 GLY A C 1
ATOM 1315 O O . GLY A 1 166 ? -3.082 -1.313 -33.742 1.00 80.44 166 GLY A O 1
ATOM 1316 N N . GLN A 1 167 ? -1.543 -2.900 -33.247 1.00 83.25 167 GLN A N 1
ATOM 1317 C CA . GLN A 1 167 ? -2.426 -3.806 -32.508 1.00 83.25 167 GLN A CA 1
ATOM 1318 C C . GLN A 1 167 ? -2.959 -3.144 -31.230 1.00 83.25 167 GLN A C 1
ATOM 1320 O O . GLN A 1 167 ? -2.212 -2.497 -30.496 1.00 83.25 167 GLN A O 1
ATOM 1325 N N . THR A 1 168 ? -4.254 -3.305 -30.964 1.00 84.12 168 THR A N 1
ATOM 1326 C CA . THR A 1 168 ? -4.966 -2.743 -29.805 1.00 84.12 168 THR A CA 1
ATOM 1327 C C . THR A 1 168 ? -5.279 -3.815 -28.766 1.00 84.12 168 THR A C 1
ATOM 1329 O O . THR A 1 168 ? -5.309 -5.001 -29.086 1.00 84.12 168 THR A O 1
ATOM 1332 N N . GLY A 1 169 ? -5.552 -3.402 -27.527 1.00 81.88 169 GLY A N 1
ATOM 1333 C CA . GLY A 1 169 ? -5.967 -4.303 -26.448 1.00 81.88 169 GLY A CA 1
ATOM 1334 C C . GLY A 1 169 ? -4.824 -5.121 -25.838 1.00 81.88 169 GLY A C 1
ATOM 1335 O O . GLY A 1 169 ? -5.073 -6.041 -25.060 1.00 81.88 169 GLY A O 1
ATOM 1336 N N . GLN A 1 170 ? -3.574 -4.799 -26.182 1.00 81.25 170 GLN A N 1
ATOM 1337 C CA . GLN A 1 170 ? -2.395 -5.436 -25.602 1.00 81.25 170 GLN A CA 1
ATOM 1338 C C . GLN A 1 170 ? -2.083 -4.845 -24.233 1.00 81.25 170 GLN A C 1
ATOM 1340 O O . GLN A 1 170 ? -2.276 -3.648 -24.027 1.00 81.25 170 GLN A O 1
ATOM 1345 N N . SER A 1 171 ? -1.540 -5.655 -23.324 1.00 83.12 171 SER A N 1
ATOM 1346 C CA . SER A 1 171 ? -1.040 -5.140 -22.049 1.00 83.12 171 SER A CA 1
ATOM 1347 C C . SER A 1 171 ? 0.102 -4.142 -22.272 1.00 83.12 171 SER A C 1
ATOM 1349 O O . SER A 1 171 ? 1.028 -4.401 -23.046 1.00 83.12 171 SER A O 1
ATOM 1351 N N . ILE A 1 172 ? 0.030 -3.004 -21.578 1.00 79.19 172 ILE A N 1
ATOM 1352 C CA . ILE A 1 172 ? 1.085 -1.977 -21.591 1.00 79.19 172 ILE A CA 1
ATOM 1353 C C . ILE A 1 172 ? 2.362 -2.511 -20.923 1.00 79.19 172 ILE A C 1
ATOM 1355 O O . ILE A 1 172 ? 3.458 -2.154 -21.340 1.00 79.19 172 ILE A O 1
ATOM 1359 N N . ALA A 1 173 ? 2.216 -3.413 -19.951 1.00 74.69 173 ALA A N 1
ATOM 1360 C CA . ALA A 1 173 ? 3.303 -3.955 -19.140 1.00 74.69 173 ALA A CA 1
ATOM 1361 C C . ALA A 1 173 ? 4.134 -5.050 -19.837 1.00 74.69 173 ALA A C 1
ATOM 1363 O O . ALA A 1 173 ? 5.087 -5.559 -19.261 1.00 74.69 173 ALA A O 1
ATOM 1364 N N . GLN A 1 174 ? 3.771 -5.461 -21.059 1.00 65.88 174 GLN A N 1
ATOM 1365 C CA . GLN A 1 174 ? 4.494 -6.521 -21.766 1.00 65.88 174 GLN A CA 1
ATOM 1366 C C . GLN A 1 174 ? 5.951 -6.099 -22.056 1.00 65.88 174 GLN A C 1
ATOM 1368 O O . GLN A 1 174 ? 6.142 -5.033 -22.649 1.00 65.88 174 GLN A O 1
ATOM 1373 N N . PRO A 1 175 ? 6.956 -6.948 -21.755 1.00 52.12 175 PRO A N 1
ATOM 1374 C CA . PRO A 1 175 ? 8.384 -6.635 -21.915 1.00 52.12 175 PRO A CA 1
ATOM 1375 C C . PRO A 1 175 ? 8.749 -6.089 -23.303 1.00 52.12 175 PRO A C 1
ATOM 1377 O O . PRO A 1 175 ? 9.438 -5.081 -23.436 1.00 52.12 175 PRO A O 1
ATOM 1380 N N . TRP A 1 176 ? 8.168 -6.667 -24.358 1.00 50.00 176 TRP A N 1
ATOM 1381 C CA . TRP A 1 176 ? 8.416 -6.261 -25.744 1.00 50.00 176 TRP A CA 1
ATOM 1382 C C . TRP A 1 176 ? 7.836 -4.879 -26.097 1.00 50.00 176 TRP A C 1
ATOM 1384 O O . TRP A 1 176 ? 8.312 -4.230 -27.021 1.00 50.00 176 TRP A O 1
ATOM 1394 N N . ASN A 1 177 ? 6.812 -4.387 -25.389 1.00 47.97 177 ASN A N 1
ATOM 1395 C CA . ASN A 1 177 ? 6.301 -3.029 -25.614 1.00 47.97 177 ASN A CA 1
ATOM 1396 C C . ASN A 1 177 ? 7.266 -1.963 -25.064 1.00 47.97 177 ASN A C 1
ATOM 1398 O O . ASN A 1 177 ? 7.293 -0.854 -25.601 1.00 47.97 177 ASN A O 1
ATOM 1402 N N . LEU A 1 178 ? 8.094 -2.311 -24.070 1.00 45.53 178 LEU A N 1
ATOM 1403 C CA . LEU A 1 178 ? 9.212 -1.484 -23.611 1.00 45.53 178 LEU A CA 1
ATOM 1404 C C . LEU A 1 178 ? 10.457 -1.657 -24.491 1.00 45.53 178 LEU A C 1
ATOM 1406 O O . LEU A 1 178 ? 11.019 -0.653 -24.928 1.00 45.53 178 LEU A O 1
ATOM 1410 N N . ASP A 1 179 ? 10.833 -2.893 -24.838 1.00 34.53 179 ASP A N 1
ATOM 1411 C CA . ASP A 1 179 ? 12.027 -3.167 -25.656 1.00 34.53 179 ASP A CA 1
ATOM 1412 C C . ASP A 1 179 ? 11.967 -2.479 -27.025 1.00 34.53 179 ASP A C 1
ATOM 1414 O O . ASP A 1 179 ? 12.945 -1.882 -27.483 1.00 34.53 179 ASP A O 1
ATOM 1418 N N . VAL A 1 180 ? 10.805 -2.502 -27.691 1.00 34.12 180 VAL A N 1
ATOM 1419 C CA . VAL A 1 180 ? 10.697 -1.932 -29.038 1.00 34.12 180 VAL A CA 1
ATOM 1420 C C . VAL A 1 180 ? 10.695 -0.392 -28.998 1.00 34.12 180 VAL A C 1
ATOM 1422 O O . VAL A 1 180 ? 11.085 0.245 -29.975 1.00 34.12 180 VAL A O 1
ATOM 1425 N N . LEU A 1 181 ? 10.339 0.233 -27.873 1.00 35.75 181 LEU A N 1
ATOM 1426 C CA . LEU A 1 181 ? 10.391 1.689 -27.688 1.00 35.75 181 LEU A CA 1
ATOM 1427 C C . LEU A 1 181 ? 11.800 2.196 -27.358 1.00 35.75 181 LEU A C 1
ATOM 1429 O O . LEU A 1 181 ? 12.163 3.290 -27.789 1.00 35.75 181 LEU A O 1
ATOM 1433 N N . ILE A 1 182 ? 12.596 1.398 -26.646 1.00 34.84 182 ILE A N 1
ATOM 1434 C CA . ILE A 1 182 ? 13.931 1.810 -26.206 1.00 34.84 182 ILE A CA 1
ATOM 1435 C C . ILE A 1 182 ? 14.996 1.466 -27.264 1.00 34.84 182 ILE A C 1
ATOM 1437 O O . ILE A 1 182 ? 15.906 2.259 -27.510 1.00 34.84 182 ILE A O 1
ATOM 1441 N N . GLN A 1 183 ? 14.833 0.365 -28.008 1.00 29.25 183 GLN A N 1
ATOM 1442 C CA . GLN A 1 183 ? 15.776 -0.008 -29.069 1.00 29.25 183 GLN A CA 1
ATOM 1443 C C . GLN A 1 183 ? 15.614 0.783 -30.378 1.00 29.25 183 GLN A C 1
ATOM 1445 O O . GLN A 1 183 ? 16.553 0.830 -31.173 1.00 29.25 183 GLN A O 1
ATOM 1450 N N . THR A 1 184 ? 14.467 1.426 -30.655 1.00 29.56 184 THR A N 1
ATOM 1451 C CA . THR A 1 184 ? 14.233 1.936 -32.022 1.00 29.56 184 THR A CA 1
ATOM 1452 C C . THR A 1 184 ? 15.009 3.184 -32.434 1.00 29.56 184 THR A C 1
ATOM 1454 O O . THR A 1 184 ? 14.989 3.445 -33.639 1.00 29.56 184 THR A O 1
ATOM 1457 N N . ARG A 1 185 ? 15.707 3.946 -31.563 1.00 35.75 185 ARG A N 1
ATOM 1458 C CA . ARG A 1 185 ? 16.615 5.017 -32.061 1.00 35.75 185 ARG A CA 1
ATOM 1459 C C . ARG A 1 185 ? 17.534 5.776 -31.087 1.00 35.75 185 ARG A C 1
ATOM 1461 O O . ARG A 1 185 ? 17.865 6.915 -31.401 1.00 35.75 185 ARG A O 1
ATOM 1468 N N . LEU A 1 186 ? 17.982 5.216 -29.960 1.00 33.19 186 LEU A N 1
ATOM 1469 C CA . LEU A 1 186 ? 18.948 5.935 -29.099 1.00 33.19 186 LEU A CA 1
ATOM 1470 C C . LEU A 1 186 ? 20.390 5.413 -29.129 1.00 33.19 186 LEU A C 1
ATOM 1472 O O . LEU A 1 186 ? 21.249 6.036 -28.526 1.00 33.19 186 LEU A O 1
ATOM 1476 N N . GLY A 1 187 ? 20.702 4.350 -29.878 1.00 31.25 187 GLY A N 1
ATOM 1477 C CA . GLY A 1 187 ? 22.096 3.909 -30.029 1.00 31.25 187 GLY A CA 1
ATOM 1478 C C . GLY A 1 187 ? 22.784 3.518 -28.713 1.00 31.25 187 GLY A C 1
ATOM 1479 O O . GLY A 1 187 ? 24.007 3.537 -28.660 1.00 31.25 187 GLY A O 1
ATOM 1480 N N . PHE A 1 188 ? 22.018 3.166 -27.676 1.00 37.97 188 PHE A N 1
ATOM 1481 C CA . PHE A 1 188 ? 22.541 2.545 -26.460 1.00 37.97 188 PHE A CA 1
ATOM 1482 C C . PHE A 1 188 ? 22.611 1.033 -26.671 1.00 37.97 188 PHE A C 1
ATOM 1484 O O . PHE A 1 188 ? 21.658 0.420 -27.161 1.00 37.97 188 PHE A O 1
ATOM 1491 N N . GLY A 1 189 ? 23.789 0.472 -26.403 1.00 33.00 189 GLY A N 1
ATOM 1492 C CA . GLY A 1 189 ? 24.182 -0.878 -26.798 1.00 33.00 189 GLY A CA 1
ATOM 1493 C C . GLY A 1 189 ? 23.766 -1.987 -25.836 1.00 33.00 189 GLY A C 1
ATOM 1494 O O . GLY A 1 189 ? 23.959 -3.147 -26.190 1.00 33.00 189 GLY A O 1
ATOM 1495 N N . ASP A 1 190 ? 23.190 -1.670 -24.673 1.00 39.94 190 ASP A N 1
ATOM 1496 C CA . ASP A 1 190 ? 22.868 -2.672 -23.652 1.00 39.94 190 ASP A CA 1
ATOM 1497 C C . ASP A 1 190 ? 21.542 -2.386 -22.917 1.00 39.94 190 ASP A C 1
ATOM 1499 O O . ASP A 1 190 ? 21.087 -1.244 -22.836 1.00 39.94 190 ASP A O 1
ATOM 1503 N N . ARG A 1 191 ? 20.901 -3.442 -22.393 1.00 39.16 191 ARG A N 1
ATOM 1504 C CA . ARG A 1 191 ? 19.642 -3.424 -21.621 1.00 39.16 191 ARG A CA 1
ATOM 1505 C C . ARG A 1 191 ? 19.741 -2.634 -20.312 1.00 39.16 191 ARG A C 1
ATOM 1507 O O . ARG A 1 191 ? 18.705 -2.250 -19.772 1.00 39.16 191 ARG A O 1
ATOM 1514 N N . ASN A 1 192 ? 20.944 -2.372 -19.810 1.00 41.38 192 ASN A N 1
ATOM 1515 C CA . ASN A 1 192 ? 21.146 -1.802 -18.477 1.00 41.38 192 ASN A CA 1
ATOM 1516 C C . ASN A 1 192 ? 21.041 -0.270 -18.449 1.00 41.38 192 ASN A C 1
ATOM 1518 O O . ASN A 1 192 ? 20.368 0.275 -17.571 1.00 41.38 192 ASN A O 1
ATOM 1522 N N . ASP A 1 193 ? 21.488 0.412 -19.509 1.00 37.59 193 ASP A N 1
ATOM 1523 C CA . ASP A 1 193 ? 21.232 1.847 -19.741 1.00 37.59 193 ASP A CA 1
ATOM 1524 C C . ASP A 1 193 ? 19.726 2.190 -19.762 1.00 37.59 193 ASP A C 1
ATOM 1526 O O . ASP A 1 193 ? 19.288 3.303 -19.454 1.00 37.59 193 ASP A O 1
ATOM 1530 N N . GLN A 1 194 ? 18.902 1.206 -20.125 1.00 38.97 194 GLN A N 1
ATOM 1531 C CA . GLN A 1 194 ? 17.474 1.358 -20.381 1.00 38.97 194 GLN A CA 1
ATOM 1532 C C . GLN A 1 194 ? 16.635 1.387 -19.093 1.00 38.97 194 GLN A C 1
ATOM 1534 O O . GLN A 1 194 ? 15.619 2.088 -19.032 1.00 38.97 194 GLN A O 1
ATOM 1539 N N . GLN A 1 195 ? 17.070 0.681 -18.043 1.00 36.25 195 GLN A N 1
ATOM 1540 C CA . GLN A 1 195 ? 16.376 0.650 -16.749 1.00 36.25 195 GLN A CA 1
ATOM 1541 C C . GLN A 1 195 ? 16.626 1.915 -15.914 1.00 36.25 195 GLN A C 1
ATOM 1543 O O . GLN A 1 195 ? 15.733 2.384 -15.201 1.00 36.25 195 GLN A O 1
ATOM 1548 N N . VAL A 1 196 ? 17.809 2.521 -16.054 1.00 38.38 196 VAL A N 1
ATOM 1549 C CA . VAL A 1 196 ? 18.194 3.764 -15.366 1.00 38.38 196 VAL A CA 1
ATOM 1550 C C . VAL A 1 196 ? 17.316 4.942 -15.804 1.00 38.38 196 VAL A C 1
ATOM 1552 O O . VAL A 1 196 ? 16.860 5.726 -14.966 1.00 38.38 196 VAL A O 1
ATOM 1555 N N . LEU A 1 197 ? 16.994 5.033 -17.098 1.00 38.19 197 LEU A N 1
ATOM 1556 C CA . LEU A 1 197 ? 16.178 6.121 -17.644 1.00 38.19 197 LEU A CA 1
ATOM 1557 C C . LEU A 1 197 ? 14.713 6.048 -17.180 1.00 38.19 197 LEU A C 1
ATOM 1559 O O . LEU A 1 197 ? 14.099 7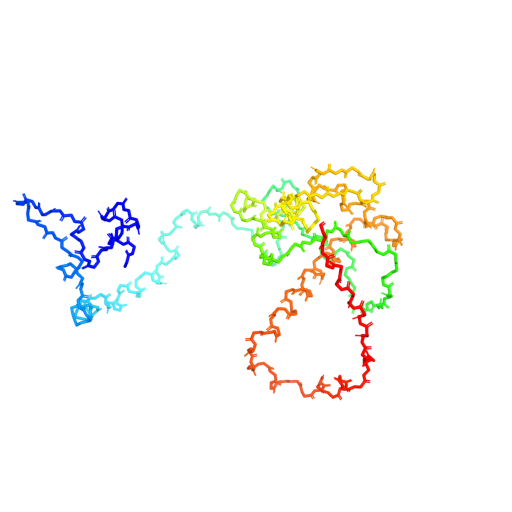.077 -16.892 1.00 38.19 197 LEU A O 1
ATOM 1563 N N . LEU A 1 198 ? 14.153 4.837 -17.068 1.00 38.88 198 LEU A N 1
ATOM 1564 C CA . LEU A 1 198 ? 12.794 4.615 -16.563 1.00 38.88 198 LEU A CA 1
ATOM 1565 C C . LEU A 1 198 ? 12.701 4.978 -15.072 1.00 38.88 198 LEU A C 1
ATOM 1567 O O . LEU A 1 198 ? 11.769 5.673 -14.662 1.00 38.88 198 LEU A O 1
ATOM 1571 N N . ALA A 1 199 ? 13.712 4.603 -14.281 1.00 34.53 199 ALA A N 1
ATOM 1572 C CA . ALA A 1 199 ? 13.823 4.993 -12.877 1.00 34.53 199 ALA A CA 1
ATOM 1573 C C . ALA A 1 199 ? 13.971 6.517 -12.705 1.00 34.53 199 ALA A C 1
ATOM 1575 O O . ALA A 1 199 ? 13.331 7.103 -11.830 1.00 34.53 199 ALA A O 1
ATOM 1576 N N . GLN A 1 200 ? 14.742 7.190 -13.567 1.00 33.78 200 GLN A N 1
ATOM 1577 C CA . GLN A 1 200 ? 14.899 8.649 -13.552 1.00 33.78 200 GLN A CA 1
ATOM 1578 C C . GLN A 1 200 ? 13.628 9.395 -13.973 1.00 33.78 200 GLN A C 1
ATOM 1580 O O . GLN A 1 200 ? 13.324 10.434 -13.384 1.00 33.78 200 GLN A O 1
ATOM 1585 N N . LEU A 1 201 ? 12.857 8.869 -14.931 1.00 36.12 201 LEU A N 1
ATOM 1586 C CA . LEU A 1 201 ? 11.575 9.452 -15.335 1.00 36.12 201 LEU A CA 1
ATOM 1587 C C . LEU A 1 201 ? 10.536 9.330 -14.211 1.00 36.12 201 LEU A C 1
ATOM 1589 O O . LEU A 1 201 ? 9.865 10.305 -13.874 1.00 36.12 201 LEU A O 1
ATOM 1593 N N . VAL A 1 202 ? 10.456 8.155 -13.577 1.00 37.69 202 VAL A N 1
ATOM 1594 C CA . VAL A 1 202 ? 9.587 7.909 -12.416 1.00 37.69 202 VAL A CA 1
ATOM 1595 C C . VAL A 1 202 ? 10.002 8.792 -11.232 1.00 37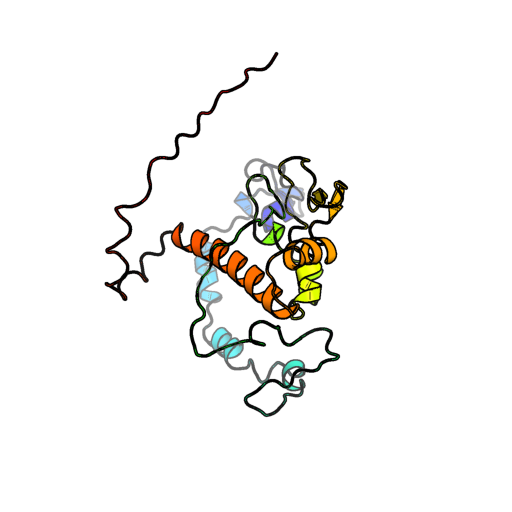.69 202 VAL A C 1
ATOM 1597 O O . VAL A 1 202 ? 9.141 9.404 -10.596 1.00 37.69 202 VAL A O 1
ATOM 1600 N N . ALA A 1 203 ? 11.306 8.956 -10.983 1.00 33.78 203 ALA A N 1
ATOM 1601 C CA . ALA A 1 203 ? 11.833 9.845 -9.949 1.00 33.78 203 ALA A CA 1
ATOM 1602 C C . ALA A 1 203 ? 11.563 11.335 -10.236 1.00 33.78 203 ALA A C 1
ATOM 1604 O O . ALA A 1 203 ? 11.213 12.070 -9.314 1.00 33.78 203 ALA A O 1
ATOM 1605 N N . HIS A 1 204 ? 11.656 11.790 -11.492 1.00 35.38 204 HIS A N 1
ATOM 1606 C CA . HIS A 1 204 ? 11.301 13.164 -11.877 1.00 35.38 204 HIS A CA 1
ATOM 1607 C C . HIS A 1 204 ? 9.799 13.433 -11.728 1.00 35.38 204 HIS A C 1
ATOM 1609 O O . HIS A 1 204 ? 9.410 14.479 -11.204 1.00 35.38 204 HIS A O 1
ATOM 1615 N N . CYS A 1 205 ? 8.946 12.480 -12.117 1.00 34.56 205 CYS A N 1
ATOM 1616 C CA . CYS A 1 205 ? 7.499 12.584 -11.930 1.00 34.56 205 CYS A CA 1
ATOM 1617 C C . CYS A 1 205 ? 7.105 12.600 -10.440 1.00 34.56 205 CYS A C 1
ATOM 1619 O O . CYS A 1 205 ? 6.246 13.387 -10.041 1.00 34.56 205 CYS A O 1
ATOM 1621 N N . LEU A 1 206 ? 7.770 11.804 -9.595 1.00 36.75 206 LEU A N 1
ATOM 1622 C CA . LEU A 1 206 ? 7.574 11.815 -8.138 1.00 36.75 206 LEU A CA 1
ATOM 1623 C C . LEU A 1 206 ? 8.152 13.080 -7.469 1.00 36.75 206 LEU A C 1
ATOM 1625 O O . LEU A 1 206 ? 7.550 13.619 -6.539 1.00 36.75 206 LEU A O 1
ATOM 1629 N N . GLY A 1 207 ? 9.285 13.596 -7.955 1.00 29.64 207 GLY A N 1
ATOM 1630 C CA . GLY A 1 207 ? 9.921 14.824 -7.464 1.00 29.64 207 GLY A CA 1
ATOM 1631 C C . GLY A 1 207 ? 9.100 16.085 -7.749 1.00 29.64 207 GLY A C 1
ATOM 1632 O O . GLY A 1 207 ? 8.943 16.933 -6.868 1.00 29.64 207 GLY A O 1
ATOM 1633 N N . ALA A 1 208 ? 8.485 16.170 -8.932 1.00 33.50 208 ALA A N 1
ATOM 1634 C CA . ALA A 1 208 ? 7.556 17.245 -9.285 1.00 33.50 208 ALA A CA 1
ATOM 1635 C C . ALA A 1 208 ? 6.292 17.244 -8.401 1.00 33.50 208 ALA A C 1
ATOM 1637 O O . ALA A 1 208 ? 5.768 18.306 -8.065 1.00 33.50 208 ALA A O 1
ATOM 1638 N N . PHE A 1 209 ? 5.841 16.068 -7.946 1.00 28.73 209 PHE A N 1
ATOM 1639 C CA . PHE A 1 209 ? 4.704 15.936 -7.028 1.00 28.73 209 PHE A CA 1
ATOM 1640 C C . PHE A 1 209 ? 5.034 16.418 -5.604 1.00 28.73 209 PHE A C 1
ATOM 1642 O O . PHE A 1 209 ? 4.180 16.988 -4.922 1.00 28.73 209 PHE A O 1
ATOM 1649 N N . ARG A 1 210 ? 6.288 16.251 -5.159 1.00 28.34 210 ARG A N 1
ATOM 1650 C CA . ARG A 1 210 ? 6.752 16.684 -3.828 1.00 28.34 210 ARG A CA 1
ATOM 1651 C C . ARG A 1 210 ? 6.878 18.207 -3.712 1.00 28.34 210 ARG A C 1
ATOM 1653 O O . ARG A 1 210 ? 6.572 18.759 -2.660 1.00 28.34 210 ARG A O 1
ATOM 1660 N N . LEU A 1 211 ? 7.224 18.893 -4.804 1.00 32.88 211 LEU A N 1
ATOM 1661 C CA . LEU A 1 211 ? 7.255 20.362 -4.868 1.00 32.88 211 LEU A CA 1
ATOM 1662 C C . LEU A 1 211 ? 5.856 21.004 -4.833 1.00 32.88 211 LEU A C 1
ATOM 1664 O O . LEU A 1 211 ? 5.727 22.157 -4.434 1.00 32.88 211 LEU A O 1
ATOM 1668 N N . HIS A 1 212 ? 4.796 20.268 -5.184 1.00 33.62 212 HIS A N 1
ATOM 1669 C CA . HIS A 1 212 ? 3.422 20.786 -5.169 1.00 33.62 212 HIS A CA 1
ATOM 1670 C C . HIS A 1 212 ? 2.736 20.701 -3.789 1.00 33.62 212 HIS A C 1
ATOM 1672 O O . HIS A 1 212 ? 1.668 21.278 -3.603 1.00 33.62 212 HIS A O 1
ATOM 1678 N N . ARG A 1 213 ? 3.337 20.009 -2.803 1.00 33.25 213 ARG A N 1
ATOM 1679 C CA . ARG A 1 213 ? 2.772 19.807 -1.451 1.00 33.25 213 ARG A CA 1
ATOM 1680 C C . ARG A 1 213 ? 3.330 20.721 -0.346 1.00 33.25 213 ARG A C 1
ATOM 1682 O O . ARG A 1 213 ? 3.075 20.456 0.822 1.00 33.25 213 ARG A O 1
ATOM 1689 N N . GLY A 1 214 ? 4.034 21.803 -0.683 1.00 33.91 214 GLY A N 1
ATOM 1690 C CA . GLY A 1 214 ? 4.278 22.906 0.263 1.00 33.91 214 GLY A CA 1
ATOM 1691 C C . GLY A 1 214 ? 5.020 22.541 1.558 1.00 33.91 214 GLY A C 1
ATOM 1692 O O . GLY A 1 214 ? 4.730 23.110 2.606 1.00 33.91 214 GLY A O 1
ATOM 1693 N N . GLU A 1 215 ? 5.978 21.611 1.520 1.00 36.09 215 GLU A N 1
ATOM 1694 C CA . GLU A 1 215 ? 6.898 21.396 2.647 1.00 36.09 215 GLU A CA 1
ATOM 1695 C C . GLU A 1 215 ? 8.046 22.424 2.588 1.00 36.09 215 GLU A C 1
ATOM 1697 O O . GLU A 1 215 ? 9.160 22.142 2.151 1.00 36.09 215 GLU A O 1
ATOM 1702 N N . ASP A 1 216 ? 7.762 23.647 3.044 1.00 37.28 216 ASP A N 1
ATOM 1703 C CA . ASP A 1 216 ? 8.658 24.822 3.020 1.00 37.28 216 ASP A CA 1
ATOM 1704 C C . ASP A 1 216 ? 9.887 24.738 3.956 1.00 37.28 216 ASP A C 1
ATOM 1706 O O . ASP A 1 216 ? 10.680 25.677 4.070 1.00 37.28 216 ASP A O 1
ATOM 1710 N N . HIS A 1 217 ? 10.104 23.617 4.646 1.00 34.78 217 HIS A N 1
ATOM 1711 C CA . HIS A 1 217 ? 11.122 23.542 5.699 1.00 34.78 217 HIS A CA 1
ATOM 1712 C C . HIS A 1 217 ? 12.547 23.229 5.210 1.00 34.78 217 HIS A C 1
ATOM 1714 O O . HIS A 1 217 ? 13.499 23.439 5.964 1.00 34.78 217 HIS A O 1
ATOM 1720 N N . LEU A 1 218 ? 12.737 22.817 3.950 1.00 33.84 218 LEU A N 1
ATOM 1721 C CA . LEU A 1 218 ? 14.070 22.542 3.383 1.00 33.84 218 LEU A CA 1
ATOM 1722 C C . LEU A 1 218 ? 14.656 23.694 2.545 1.00 33.84 218 LEU A C 1
ATOM 1724 O O . LEU A 1 218 ? 15.862 23.715 2.295 1.00 33.84 218 LEU A O 1
ATOM 1728 N N . ALA A 1 219 ? 13.858 24.706 2.190 1.00 34.62 219 ALA A N 1
ATOM 1729 C CA . ALA A 1 219 ? 14.289 25.819 1.335 1.00 34.62 219 ALA A CA 1
ATOM 1730 C C . ALA A 1 219 ? 15.298 26.789 1.994 1.00 34.62 219 ALA A C 1
ATOM 1732 O O . ALA A 1 219 ? 15.838 27.671 1.332 1.00 34.62 219 ALA A O 1
ATOM 1733 N N . ARG A 1 220 ? 15.605 26.636 3.292 1.00 33.44 220 ARG A N 1
ATOM 1734 C CA . ARG A 1 220 ? 16.517 27.539 4.025 1.00 33.44 220 ARG A CA 1
ATOM 1735 C C . ARG A 1 220 ? 17.996 27.138 4.018 1.00 33.44 220 ARG A C 1
ATOM 1737 O O . ARG A 1 220 ? 18.787 27.830 4.654 1.00 33.44 220 ARG A O 1
ATOM 1744 N N . ARG A 1 221 ? 18.405 26.064 3.330 1.00 35.03 221 ARG A N 1
ATOM 1745 C CA . ARG A 1 221 ? 19.816 25.614 3.346 1.00 35.03 221 ARG A CA 1
ATOM 1746 C C . ARG A 1 221 ? 20.613 25.754 2.050 1.00 35.03 221 ARG A C 1
ATOM 1748 O O . ARG A 1 221 ? 21.801 25.459 2.086 1.00 35.03 221 ARG A O 1
ATOM 1755 N N . VAL A 1 222 ? 20.047 26.262 0.952 1.00 33.50 222 VAL A N 1
ATOM 1756 C CA . VAL A 1 222 ? 20.828 26.490 -0.282 1.00 33.50 222 VAL A CA 1
ATOM 1757 C C . VAL A 1 222 ? 20.368 27.769 -1.003 1.00 33.50 222 VAL A C 1
ATOM 1759 O O . VAL A 1 222 ? 19.430 27.720 -1.795 1.00 33.50 222 VAL A O 1
ATOM 1762 N N . PRO A 1 223 ? 21.010 28.931 -0.768 1.00 31.16 223 PRO A N 1
ATOM 1763 C CA . PRO A 1 223 ? 20.574 30.214 -1.335 1.00 31.16 223 PRO A CA 1
ATOM 1764 C C . PRO A 1 223 ? 20.819 30.389 -2.846 1.00 31.16 223 PRO A C 1
ATOM 1766 O O . PRO A 1 223 ? 20.377 31.382 -3.415 1.00 31.16 223 PRO A O 1
ATOM 1769 N N . HIS A 1 224 ? 21.524 29.470 -3.515 1.00 32.47 224 HIS A N 1
ATOM 1770 C CA . HIS A 1 224 ? 22.062 29.718 -4.862 1.00 32.47 224 HIS A CA 1
ATOM 1771 C C . HIS A 1 224 ? 21.222 29.207 -6.045 1.00 32.47 224 HIS A C 1
ATOM 1773 O O . HIS A 1 224 ? 21.649 29.368 -7.180 1.00 32.47 224 HIS A O 1
ATOM 1779 N N . LEU A 1 225 ? 20.023 28.650 -5.831 1.00 34.31 225 LEU A N 1
ATOM 1780 C CA . LEU A 1 225 ? 19.208 28.074 -6.922 1.00 34.31 225 LEU A CA 1
ATOM 1781 C C . LEU A 1 225 ? 17.910 28.831 -7.257 1.00 34.31 225 LEU A C 1
ATOM 1783 O O . LEU A 1 225 ? 17.195 28.434 -8.170 1.00 34.31 225 LEU A O 1
ATOM 1787 N N . VAL A 1 226 ? 17.599 29.937 -6.574 1.00 33.69 226 VAL A N 1
ATOM 1788 C CA . VAL A 1 226 ? 16.308 30.646 -6.753 1.00 33.69 226 VAL A CA 1
ATOM 1789 C C . VAL A 1 226 ? 16.403 31.834 -7.735 1.00 33.69 226 VAL A C 1
ATOM 1791 O O . VAL A 1 226 ? 15.403 32.470 -8.052 1.00 33.69 226 VAL A O 1
ATOM 1794 N N . GLY A 1 227 ? 17.594 32.135 -8.265 1.00 31.39 227 GLY A N 1
ATOM 1795 C CA . GLY A 1 227 ? 17.852 33.368 -9.020 1.00 31.39 227 GLY A CA 1
ATOM 1796 C C . GLY A 1 227 ? 17.469 33.390 -10.507 1.00 31.39 227 GLY A C 1
ATOM 1797 O O . GLY A 1 227 ? 17.240 34.476 -11.028 1.00 31.39 227 GLY A O 1
ATOM 1798 N N . GLU A 1 228 ? 17.373 32.253 -11.205 1.00 32.44 228 GLU A N 1
ATOM 1799 C CA . GLU A 1 228 ? 17.398 32.270 -12.688 1.00 32.44 228 GLU A CA 1
ATOM 1800 C C . GLU A 1 228 ? 16.148 31.738 -13.413 1.00 32.44 228 GLU A C 1
ATOM 1802 O O . GLU A 1 228 ? 16.108 31.728 -14.639 1.00 32.44 228 GLU A O 1
ATOM 1807 N N . TYR A 1 229 ? 15.062 31.404 -12.712 1.00 32.72 229 TYR A N 1
ATOM 1808 C CA . TYR A 1 229 ? 13.819 30.920 -13.347 1.00 32.72 229 TYR A CA 1
ATOM 1809 C C . TYR A 1 229 ? 12.706 31.978 -13.432 1.00 32.72 229 TYR A C 1
ATOM 1811 O O . TYR A 1 229 ? 11.546 31.704 -13.129 1.00 32.72 229 TYR A O 1
ATOM 1819 N N . ARG A 1 230 ? 13.027 33.214 -13.845 1.00 29.38 230 ARG A N 1
ATOM 1820 C CA . ARG A 1 230 ? 11.997 34.249 -14.102 1.00 29.38 230 ARG A CA 1
ATOM 1821 C C . ARG A 1 230 ? 11.898 34.772 -15.533 1.00 29.38 230 ARG A C 1
ATOM 1823 O O . ARG A 1 230 ? 10.950 35.493 -15.822 1.00 29.38 230 ARG A O 1
ATOM 1830 N N . HIS A 1 231 ? 12.776 34.371 -16.449 1.00 34.34 231 HIS A N 1
ATOM 1831 C CA . HIS A 1 231 ? 12.734 34.868 -17.828 1.00 34.34 231 HIS A CA 1
ATOM 1832 C C . HIS A 1 231 ? 13.163 33.812 -18.853 1.00 34.34 231 HIS A C 1
ATOM 1834 O O . HIS A 1 231 ? 14.281 33.888 -19.337 1.00 34.34 231 HIS A O 1
ATOM 1840 N N . ALA A 1 232 ? 12.294 32.855 -19.207 1.00 33.56 232 ALA A N 1
ATOM 1841 C CA . ALA A 1 232 ? 12.378 32.132 -20.492 1.00 33.56 232 ALA A CA 1
ATOM 1842 C C . ALA A 1 232 ? 11.211 31.147 -20.705 1.00 33.56 232 ALA A C 1
ATOM 1844 O O . ALA A 1 232 ? 11.433 29.949 -20.821 1.00 33.56 232 ALA A O 1
ATOM 1845 N N . LEU A 1 233 ? 9.963 31.614 -20.800 1.00 31.75 233 LEU A N 1
ATOM 1846 C CA . LEU A 1 233 ? 8.919 30.850 -21.500 1.00 31.75 233 LEU A CA 1
ATOM 1847 C C . LEU A 1 233 ? 7.994 31.833 -22.239 1.00 31.75 233 LEU A C 1
ATOM 1849 O O . LEU A 1 233 ? 7.381 32.676 -21.582 1.00 31.75 233 LEU A O 1
ATOM 1853 N N . PRO A 1 234 ? 7.881 31.783 -23.581 1.00 29.92 234 PRO A N 1
ATOM 1854 C CA . PRO A 1 234 ? 6.816 32.493 -24.277 1.00 29.92 234 PRO A CA 1
ATOM 1855 C C . PRO A 1 234 ? 5.463 31.801 -24.013 1.00 29.92 234 PRO A C 1
ATOM 1857 O O . PRO A 1 234 ? 5.428 30.591 -23.775 1.00 29.92 234 PRO A O 1
ATOM 1860 N N . PRO A 1 235 ? 4.335 32.535 -24.056 1.00 31.44 235 PRO A N 1
ATOM 1861 C CA . PRO A 1 235 ? 3.023 31.957 -23.797 1.00 31.44 235 PRO A CA 1
ATOM 1862 C C . PRO A 1 235 ? 2.646 30.970 -24.911 1.00 31.44 235 PRO A C 1
ATOM 1864 O O . PRO A 1 235 ? 2.552 31.341 -26.083 1.00 31.44 235 PRO A O 1
ATOM 1867 N N . LEU A 1 236 ? 2.398 29.710 -24.545 1.00 29.30 236 LEU A N 1
ATOM 1868 C CA . LEU A 1 236 ? 1.763 28.736 -25.432 1.00 29.30 236 LEU A CA 1
ATOM 1869 C C . LEU A 1 236 ? 0.320 29.182 -25.708 1.00 29.30 236 LEU A C 1
ATOM 1871 O O . LEU A 1 236 ? -0.558 29.063 -24.856 1.00 29.30 236 LEU A O 1
ATOM 1875 N N . SER A 1 237 ? 0.068 29.682 -26.916 1.00 28.77 237 SER A N 1
ATOM 1876 C CA . SER A 1 237 ? -1.283 29.877 -27.443 1.00 28.77 237 SER A CA 1
ATOM 1877 C C . SER A 1 237 ? -1.815 28.541 -27.970 1.00 28.77 237 SER A C 1
ATOM 1879 O O . SER A 1 237 ? -1.609 28.162 -29.120 1.00 28.77 237 SER A O 1
ATOM 1881 N N . LEU A 1 238 ? -2.504 27.795 -27.108 1.00 31.23 238 LEU A N 1
ATOM 1882 C CA . LEU A 1 238 ? -3.334 26.666 -27.523 1.00 31.23 238 LEU A CA 1
ATOM 1883 C C . LEU A 1 238 ? -4.684 27.212 -28.003 1.00 31.23 238 LEU A C 1
ATOM 1885 O O . LEU A 1 238 ? -5.564 27.522 -27.203 1.00 31.23 238 LEU A O 1
ATOM 1889 N N . ASN A 1 239 ? -4.846 27.343 -29.322 1.00 27.80 239 ASN A N 1
ATOM 1890 C CA . ASN A 1 239 ? -6.146 27.619 -29.933 1.00 27.80 239 ASN A CA 1
ATOM 1891 C C . ASN A 1 239 ? -7.065 26.403 -29.745 1.00 27.80 239 ASN A C 1
ATOM 1893 O O . ASN A 1 239 ? -7.039 25.450 -30.523 1.00 27.80 239 ASN A O 1
ATOM 1897 N N . TYR A 1 240 ? -7.879 26.448 -28.694 1.00 29.05 240 TYR A N 1
ATOM 1898 C CA . TYR A 1 240 ? -8.975 25.521 -28.454 1.00 29.05 240 TYR A CA 1
ATOM 1899 C C . TYR A 1 240 ? -10.188 25.967 -29.279 1.00 29.05 240 TYR A C 1
ATOM 1901 O O . TYR A 1 240 ? -10.748 27.035 -29.042 1.00 29.05 240 TYR A O 1
ATOM 1909 N N . SER A 1 241 ? -10.597 25.164 -30.262 1.00 27.94 241 SER A N 1
ATOM 1910 C CA . SER A 1 241 ? -11.872 25.352 -30.961 1.00 27.94 241 SER A CA 1
ATOM 1911 C C . SER A 1 241 ? -12.829 24.236 -30.528 1.00 27.94 241 SER A C 1
ATOM 1913 O O . SER A 1 241 ? -12.602 23.078 -30.891 1.00 27.94 241 SER A O 1
ATOM 1915 N N . PRO A 1 242 ? -13.867 24.531 -29.722 1.00 31.14 242 PRO A N 1
ATOM 1916 C CA . PRO A 1 242 ? -14.831 23.523 -29.310 1.00 31.14 242 PRO A CA 1
ATOM 1917 C C . PRO A 1 242 ? -15.729 23.173 -30.501 1.00 31.14 242 PRO A C 1
ATOM 1919 O O . PRO A 1 242 ? -16.495 24.007 -30.986 1.00 31.14 242 PRO A O 1
ATOM 1922 N N . ARG A 1 243 ? -15.666 21.925 -30.980 1.00 30.50 243 ARG A N 1
ATOM 1923 C CA . ARG A 1 243 ? -16.726 21.396 -31.847 1.00 30.50 243 ARG A CA 1
ATOM 1924 C C . ARG A 1 243 ? -17.937 21.085 -30.977 1.00 30.50 243 ARG A C 1
ATOM 1926 O O . ARG A 1 243 ? -17.957 20.088 -30.264 1.00 30.50 243 ARG A O 1
ATOM 1933 N N . VAL A 1 244 ? -18.931 21.962 -31.050 1.00 36.66 244 VAL A N 1
ATOM 1934 C CA . VAL A 1 244 ? -20.290 21.714 -30.566 1.00 36.66 244 VAL A CA 1
ATOM 1935 C C . VAL A 1 244 ? -20.885 20.573 -31.394 1.00 36.66 244 VAL A C 1
ATOM 1937 O O . VAL A 1 244 ? -20.871 20.625 -32.625 1.00 36.66 244 VAL A O 1
ATOM 1940 N N . GLY A 1 245 ? -21.349 19.529 -30.711 1.00 41.56 245 GLY A N 1
ATOM 1941 C CA . GLY A 1 245 ? -21.982 18.367 -31.325 1.00 41.56 245 GLY A CA 1
ATOM 1942 C C . GLY A 1 245 ? -23.331 18.688 -31.973 1.00 41.56 245 GLY A C 1
ATOM 1943 O O . GLY A 1 245 ? -24.033 19.620 -31.576 1.00 41.56 245 GLY A O 1
ATOM 1944 N N . ARG A 1 246 ? -23.682 17.870 -32.963 1.00 32.69 246 ARG A N 1
ATOM 1945 C CA . ARG A 1 246 ? -25.058 17.536 -33.332 1.00 32.69 246 ARG A CA 1
ATOM 1946 C C . ARG A 1 246 ? -25.208 16.031 -33.232 1.00 32.69 246 ARG A C 1
ATOM 1948 O O . ARG A 1 246 ? -24.213 15.349 -33.567 1.00 32.69 246 ARG A O 1
#